Protein AF-0000000075939571 (afdb_homodimer)

Structure (mmCIF, N/CA/C/O backbone):
data_AF-0000000075939571-model_v1
#
loo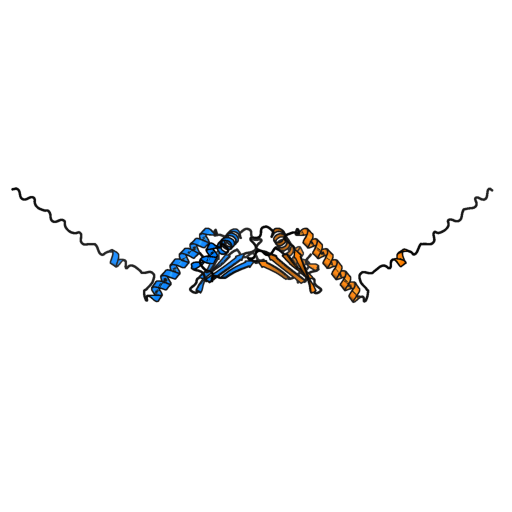p_
_entity.id
_entity.type
_entity.pdbx_description
1 polymer 'Large ribosomal subunit protein mL53'
#
loop_
_atom_site.group_PDB
_atom_site.id
_atom_site.type_symbol
_atom_site.label_atom_id
_atom_site.label_alt_id
_atom_site.label_comp_id
_atom_site.label_asym_id
_atom_site.label_entity_id
_atom_site.label_seq_id
_atom_site.pdbx_PDB_ins_code
_atom_site.Cartn_x
_atom_site.Cartn_y
_atom_site.Cartn_z
_atom_site.occupancy
_atom_site.B_iso_or_equiv
_atom_site.auth_seq_id
_atom_site.auth_comp_id
_atom_site.auth_asym_id
_atom_site.auth_atom_id
_atom_site.pdbx_PDB_model_num
ATOM 1 N N . MET A 1 1 ? -2.648 21.781 4.969 1 88.38 1 MET A N 1
ATOM 2 C CA . MET A 1 1 ? -1.911 20.875 5.832 1 88.38 1 MET A CA 1
ATOM 3 C C . MET A 1 1 ? -0.484 20.672 5.332 1 88.38 1 MET A C 1
ATOM 5 O O . MET A 1 1 ? 0.473 20.859 6.086 1 88.38 1 MET A O 1
ATOM 9 N N . LEU A 1 2 ? -0.166 20.703 3.975 1 97.06 2 LEU A N 1
ATOM 10 C CA . LEU A 1 2 ? 1.135 20.312 3.441 1 97.06 2 LEU A CA 1
ATOM 11 C C . LEU A 1 2 ? 2.145 21.438 3.584 1 97.06 2 LEU A C 1
ATOM 13 O O . LEU A 1 2 ? 3.354 21.203 3.635 1 97.06 2 LEU A O 1
ATOM 17 N N . ARG A 1 3 ? 1.664 22.703 3.754 1 96.5 3 ARG A N 1
ATOM 18 C CA . ARG A 1 3 ? 2.549 23.859 3.758 1 96.5 3 ARG A CA 1
ATOM 19 C C . ARG A 1 3 ? 3.543 23.781 4.914 1 96.5 3 ARG A C 1
ATOM 21 O O . ARG A 1 3 ? 4.633 24.344 4.836 1 96.5 3 ARG A O 1
ATOM 28 N N . PHE A 1 4 ? 3.199 23.047 5.961 1 97.31 4 PHE A N 1
ATOM 29 C CA . PHE A 1 4 ? 4.047 22.984 7.145 1 97.31 4 PHE A CA 1
ATOM 30 C C . PHE A 1 4 ? 4.988 21.781 7.074 1 97.31 4 PHE A C 1
ATOM 32 O O . PHE A 1 4 ? 5.836 21.609 7.949 1 97.31 4 PHE A O 1
ATOM 39 N N . LEU A 1 5 ? 4.82 20.969 6.047 1 98.62 5 LEU A N 1
ATOM 40 C CA . LEU A 1 5 ? 5.438 19.641 6.094 1 98.62 5 LEU A CA 1
ATOM 41 C C . LEU A 1 5 ? 6.488 19.5 5 1 98.62 5 LEU A C 1
ATOM 43 O O . LEU A 1 5 ? 6.324 20.016 3.898 1 98.62 5 LEU A O 1
ATOM 47 N N . SER A 1 6 ? 7.543 18.734 5.344 1 98.75 6 SER A N 1
ATOM 48 C CA . SER A 1 6 ? 8.492 18.328 4.312 1 98.75 6 SER A CA 1
ATOM 49 C C . SER A 1 6 ? 8.195 16.922 3.816 1 98.75 6 SER A C 1
ATOM 51 O O . SER A 1 6 ? 8.594 16.547 2.711 1 98.75 6 SER A O 1
ATOM 53 N N . LYS A 1 7 ? 7.457 16.156 4.672 1 98.75 7 LYS A N 1
ATOM 54 C CA . LYS A 1 7 ? 7.195 14.773 4.293 1 98.75 7 LYS A CA 1
ATOM 55 C C . LYS A 1 7 ? 5.938 14.25 4.98 1 98.75 7 LYS A C 1
ATOM 57 O O . LYS A 1 7 ? 5.707 14.531 6.16 1 98.75 7 LYS A O 1
ATOM 62 N N . VAL A 1 8 ? 5.18 13.523 4.285 1 98.81 8 VAL A N 1
ATOM 63 C CA . VAL A 1 8 ? 4.059 12.75 4.805 1 98.81 8 VAL A CA 1
ATOM 64 C C . VAL A 1 8 ? 4.227 11.281 4.43 1 98.81 8 VAL A C 1
ATOM 66 O O . VAL A 1 8 ? 4.375 10.945 3.254 1 98.81 8 VAL A O 1
ATOM 69 N N . ARG A 1 9 ? 4.23 10.398 5.398 1 98.75 9 ARG A N 1
ATOM 70 C CA . ARG A 1 9 ? 4.293 8.953 5.184 1 98.75 9 ARG A CA 1
ATOM 71 C C . ARG A 1 9 ? 3.07 8.258 5.777 1 98.75 9 ARG A C 1
ATOM 73 O O . ARG A 1 9 ? 2.9 8.227 6.996 1 98.75 9 ARG A O 1
ATOM 80 N N . ILE A 1 10 ? 2.312 7.762 4.953 1 98.81 10 ILE A N 1
ATOM 81 C CA . ILE A 1 10 ? 1.107 7.055 5.371 1 98.81 10 ILE A CA 1
ATOM 82 C C . ILE A 1 10 ? 1.381 5.555 5.43 1 98.81 10 ILE A C 1
ATOM 84 O O . ILE A 1 10 ? 1.858 4.965 4.457 1 98.81 10 ILE A O 1
ATOM 88 N N . GLU A 1 11 ? 1.115 4.93 6.598 1 98.5 11 GLU A N 1
ATOM 89 C CA . GLU A 1 11 ? 1.392 3.516 6.828 1 98.5 11 GLU A CA 1
ATOM 90 C C . GLU A 1 11 ? 0.131 2.768 7.25 1 98.5 11 GLU A C 1
ATOM 92 O O . GLU A 1 11 ? -0.46 3.074 8.289 1 98.5 11 GLU A O 1
ATOM 97 N N . CYS A 1 12 ? -0.217 1.786 6.48 1 98.19 12 CYS A N 1
ATOM 98 C CA . CYS A 1 12 ? -1.382 0.994 6.859 1 98.19 12 CYS A CA 1
ATOM 99 C C . CYS A 1 12 ? -1.414 -0.326 6.098 1 98.19 12 CYS A C 1
ATOM 101 O O . CYS A 1 12 ? -0.725 -0.483 5.09 1 98.19 12 CYS A O 1
ATOM 103 N N . ASN A 1 13 ? -2.086 -1.312 6.641 1 97.44 13 ASN A N 1
ATOM 104 C CA . ASN A 1 13 ? -2.463 -2.545 5.957 1 97.44 13 ASN A CA 1
ATOM 105 C C . ASN A 1 13 ? -3.717 -2.355 5.109 1 97.44 13 ASN A C 1
ATOM 107 O O . ASN A 1 13 ? -4.758 -1.939 5.617 1 97.44 13 ASN A O 1
ATOM 111 N N . PRO A 1 14 ? -3.596 -2.633 3.805 1 97.19 14 PRO A N 1
ATOM 112 C CA . PRO A 1 14 ? -4.754 -2.41 2.934 1 97.19 14 PRO A CA 1
ATOM 113 C C . PRO A 1 14 ? -5.957 -3.262 3.324 1 97.19 14 PRO A C 1
ATOM 115 O O . PRO A 1 14 ? -7.086 -2.957 2.934 1 97.19 14 PRO A O 1
ATOM 118 N N . LEU A 1 15 ? -5.73 -4.223 4.117 1 96.19 15 LEU A N 1
ATOM 119 C CA . LEU A 1 15 ? -6.824 -5.094 4.543 1 96.19 15 LEU A CA 1
ATOM 120 C C . LEU A 1 15 ? -7.352 -4.672 5.91 1 96.19 15 LEU A C 1
ATOM 122 O O . LEU A 1 15 ? -8.328 -5.238 6.402 1 96.19 15 LEU A O 1
ATOM 126 N N . ASP A 1 16 ? -6.719 -3.762 6.547 1 97.12 16 ASP A N 1
ATOM 127 C CA . ASP A 1 16 ? -7.141 -3.266 7.855 1 97.12 16 ASP A CA 1
ATOM 128 C C . ASP A 1 16 ? -8.414 -2.428 7.742 1 97.12 16 ASP A C 1
ATOM 130 O O . ASP A 1 16 ? -8.438 -1.427 7.023 1 97.12 16 ASP A O 1
ATOM 134 N N . PRO A 1 17 ? -9.453 -2.811 8.43 1 96.88 17 PRO A N 1
ATOM 135 C CA . PRO A 1 17 ? -10.695 -2.043 8.344 1 96.88 17 PRO A CA 1
ATOM 136 C C . PRO A 1 17 ? -10.57 -0.647 8.953 1 96.88 17 PRO A C 1
ATOM 138 O O . PRO A 1 17 ? -11.406 0.221 8.695 1 96.88 17 PRO A O 1
ATOM 141 N N . ARG A 1 18 ? -9.578 -0.396 9.68 1 98 18 ARG A N 1
ATOM 142 C CA . ARG A 1 18 ? -9.406 0.887 10.352 1 98 18 ARG A CA 1
ATOM 143 C C . ARG A 1 18 ? -8.633 1.867 9.484 1 98 18 ARG A C 1
ATOM 145 O O . ARG A 1 18 ? -8.273 2.957 9.93 1 98 18 ARG A O 1
ATOM 152 N N . LYS A 1 19 ? -8.43 1.628 8.25 1 98.12 19 LYS A N 1
ATOM 153 C CA . LYS A 1 19 ? -7.504 2.387 7.406 1 98.12 19 LYS A CA 1
ATOM 154 C C . LYS A 1 19 ? -8.188 3.619 6.82 1 98.12 19 LYS A C 1
ATOM 156 O O . LYS A 1 19 ? -7.59 4.344 6.023 1 98.12 19 LYS A O 1
ATOM 161 N N . THR A 1 20 ? -9.398 3.887 7.148 1 98.12 20 THR A N 1
ATOM 162 C CA . THR A 1 20 ? -10.211 4.891 6.473 1 98.12 20 THR A CA 1
ATOM 163 C C . THR A 1 20 ? -9.555 6.262 6.547 1 98.12 20 THR A C 1
ATOM 165 O O . THR A 1 20 ? -9.477 6.977 5.543 1 98.12 20 THR A O 1
ATOM 168 N N . ALA A 1 21 ? -9.055 6.68 7.664 1 98.75 21 ALA A N 1
ATOM 169 C CA . ALA A 1 21 ? -8.422 7.988 7.809 1 98.75 21 ALA A CA 1
ATOM 170 C C . ALA A 1 21 ? -7.18 8.094 6.934 1 98.75 21 ALA A C 1
ATOM 172 O O . ALA A 1 21 ? -6.926 9.141 6.332 1 98.75 21 ALA A O 1
ATOM 173 N N . CYS A 1 22 ? -6.426 7.031 6.84 1 98.75 22 CYS A N 1
ATOM 174 C CA . CYS A 1 22 ? -5.234 7 6 1 98.75 22 CYS A CA 1
ATOM 175 C C . CYS A 1 22 ? -5.586 7.262 4.543 1 98.75 22 CYS A C 1
ATOM 177 O O . CYS A 1 22 ? -4.934 8.07 3.875 1 98.75 22 CYS A O 1
ATOM 179 N N . MET A 1 23 ? -6.652 6.625 4.105 1 98 23 MET A N 1
ATOM 180 C CA . MET A 1 23 ? -7.035 6.762 2.703 1 98 23 MET A CA 1
ATOM 181 C C . MET A 1 23 ? -7.547 8.172 2.416 1 98 23 MET A C 1
ATOM 183 O O . MET A 1 23 ? -7.258 8.734 1.358 1 98 23 MET A O 1
ATOM 187 N N . GLU A 1 24 ? -8.234 8.648 3.344 1 98.56 24 GLU A N 1
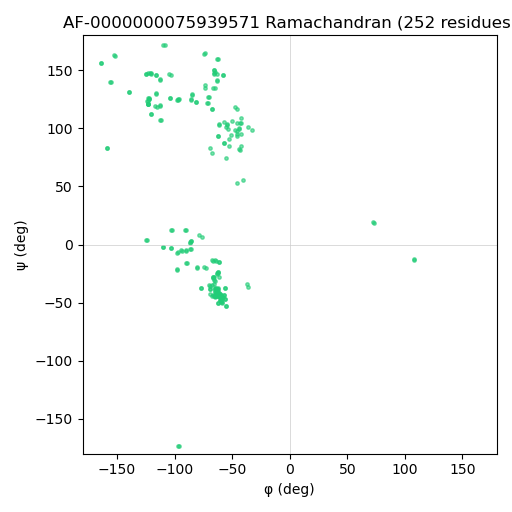ATOM 188 C CA . GLU A 1 24 ? -8.719 10.016 3.186 1 98.56 24 GLU A CA 1
ATOM 189 C C . GLU A 1 24 ? -7.562 11.008 3.152 1 98.56 24 GLU A C 1
ATOM 191 O O . GLU A 1 24 ? -7.551 11.93 2.334 1 98.56 24 GLU A O 1
ATOM 196 N N . LEU A 1 25 ? -6.633 10.828 4.035 1 98.69 25 LEU A N 1
ATOM 197 C CA . LEU A 1 25 ? -5.484 11.727 4.074 1 98.69 25 LEU A CA 1
ATOM 198 C C . LEU A 1 25 ? -4.652 11.609 2.805 1 98.69 25 LEU A C 1
ATOM 200 O O . LEU A 1 25 ? -4.137 12.602 2.297 1 98.69 25 LEU A O 1
ATOM 204 N N . LEU A 1 26 ? -4.578 10.391 2.344 1 98.12 26 LEU A N 1
ATOM 205 C CA . LEU A 1 26 ? -3.879 10.18 1.08 1 98.12 26 LEU A CA 1
ATOM 206 C C . LEU A 1 26 ? -4.547 10.969 -0.045 1 98.12 26 LEU A C 1
ATOM 208 O O . LEU A 1 26 ? -3.871 11.648 -0.818 1 98.12 26 LEU A O 1
ATOM 212 N N . ALA A 1 27 ? -5.797 10.852 -0.087 1 97.62 27 ALA A N 1
ATOM 213 C CA . ALA A 1 27 ? -6.551 11.586 -1.101 1 97.62 27 ALA A CA 1
ATOM 214 C C . ALA A 1 27 ? -6.355 13.094 -0.951 1 97.62 27 ALA A C 1
ATOM 216 O O . ALA A 1 27 ? -6.145 13.797 -1.94 1 97.62 27 ALA A O 1
ATOM 217 N N . GLN A 1 28 ? -6.414 13.555 0.201 1 97.75 28 GLN A N 1
ATOM 218 C CA . GLN A 1 28 ? -6.246 14.984 0.479 1 97.75 28 GLN A CA 1
ATOM 219 C C . GLN A 1 28 ? -4.867 15.469 0.051 1 97.75 28 GLN A C 1
ATOM 221 O O . GLN A 1 28 ? -4.742 16.531 -0.572 1 97.75 28 GLN A O 1
ATOM 226 N N . CYS A 1 29 ? -3.889 14.664 0.391 1 97.5 29 CYS A N 1
ATOM 227 C CA . CYS A 1 29 ? -2.52 15.039 0.06 1 97.5 29 CYS A CA 1
ATOM 228 C C . CYS A 1 29 ? -2.307 15.047 -1.449 1 97.5 29 CYS A C 1
ATOM 230 O O . CYS A 1 29 ? -1.452 15.781 -1.954 1 97.5 29 CYS A O 1
ATOM 232 N N . ASN A 1 30 ? -3.053 14.25 -2.141 1 94.94 30 ASN A N 1
ATOM 233 C CA . ASN A 1 30 ? -2.867 14.102 -3.58 1 94.94 30 ASN A CA 1
ATOM 234 C C . ASN A 1 30 ? -3.725 15.094 -4.359 1 94.94 30 ASN A C 1
ATOM 236 O O . ASN A 1 30 ? -3.617 15.188 -5.586 1 94.94 30 ASN A O 1
ATOM 240 N N . ALA A 1 31 ? -4.547 15.828 -3.705 1 96.06 31 ALA A N 1
ATOM 241 C CA . ALA A 1 31 ? -5.363 16.844 -4.355 1 96.06 31 ALA A CA 1
ATOM 242 C C . ALA A 1 31 ? -4.492 17.953 -4.934 1 96.06 31 ALA A C 1
ATOM 244 O O . ALA A 1 31 ? -3.451 18.297 -4.367 1 96.06 31 ALA A O 1
ATOM 245 N N . ARG A 1 32 ? -4.941 18.531 -6.027 1 95.69 32 ARG A N 1
ATOM 246 C CA . ARG A 1 32 ? -4.188 19.562 -6.746 1 95.69 32 ARG A CA 1
ATOM 247 C C . ARG A 1 32 ? -3.82 20.719 -5.824 1 95.69 32 ARG A C 1
ATOM 249 O O . ARG A 1 32 ? -2.656 21.109 -5.758 1 95.69 32 ARG A O 1
ATOM 256 N N . LYS A 1 33 ? -4.82 21.266 -5.141 1 95.94 33 LYS A N 1
ATOM 257 C CA . LYS A 1 33 ? -4.59 22.406 -4.258 1 95.94 33 LYS A CA 1
ATOM 258 C C . LYS A 1 33 ? -3.545 22.078 -3.195 1 95.94 33 LYS A C 1
ATOM 260 O O . LYS A 1 33 ? -2.695 22.906 -2.873 1 95.94 33 LYS A O 1
ATOM 265 N N . ALA A 1 34 ? -3.645 20.906 -2.627 1 96.25 34 ALA A N 1
ATOM 266 C CA . ALA A 1 34 ? -2.691 20.469 -1.607 1 96.25 34 ALA A CA 1
ATOM 267 C C . ALA A 1 34 ? -1.272 20.422 -2.17 1 96.25 34 ALA A C 1
ATOM 269 O O . ALA A 1 34 ? -0.34 20.953 -1.566 1 96.25 34 ALA A O 1
ATOM 270 N N . LYS A 1 35 ? -1.086 19.828 -3.314 1 95.56 35 LYS A N 1
ATOM 271 C CA . LYS A 1 35 ? 0.219 19.719 -3.961 1 95.56 35 LYS A CA 1
ATOM 272 C C . LYS A 1 35 ? 0.777 21.094 -4.305 1 95.56 35 LYS A C 1
ATOM 274 O O . LYS A 1 35 ? 1.98 21.328 -4.18 1 95.56 35 LYS A O 1
ATOM 279 N N . GLU A 1 36 ? -0.078 21.953 -4.691 1 96.88 36 GLU A N 1
ATOM 280 C CA . GLU A 1 36 ? 0.329 23.312 -5.059 1 96.88 36 GLU A CA 1
ATOM 281 C C . GLU A 1 36 ? 0.769 24.109 -3.834 1 96.88 36 GLU A C 1
ATOM 283 O O . GLU A 1 36 ? 1.627 24.984 -3.934 1 96.88 36 GLU A O 1
ATOM 288 N N . SER A 1 37 ? 0.115 23.859 -2.715 1 96.06 37 SER A N 1
ATOM 289 C CA . SER A 1 37 ? 0.448 24.578 -1.491 1 96.06 37 SER A CA 1
ATOM 290 C C . SER A 1 37 ? 1.873 24.281 -1.042 1 96.06 37 SER A C 1
ATOM 292 O O . SER A 1 37 ? 2.475 25.062 -0.301 1 96.06 37 SER A O 1
ATOM 294 N N . ASN A 1 38 ? 2.48 23.156 -1.393 1 97.56 38 ASN A N 1
ATOM 295 C CA . ASN A 1 38 ? 3.852 22.766 -1.087 1 97.56 38 ASN A CA 1
ATOM 296 C C . ASN A 1 38 ? 4.355 21.703 -2.057 1 97.56 38 ASN A C 1
ATOM 298 O O . ASN A 1 38 ? 4.336 20.516 -1.74 1 97.56 38 ASN A O 1
ATOM 302 N N . PRO A 1 39 ? 4.809 22.125 -3.184 1 97 39 PRO A N 1
ATOM 303 C CA . PRO A 1 39 ? 5.277 21.172 -4.203 1 97 39 PRO A CA 1
ATOM 304 C C . PRO A 1 39 ? 6.508 20.391 -3.758 1 97 39 PRO A C 1
ATOM 306 O O . PRO A 1 39 ? 6.828 19.359 -4.348 1 97 39 PRO A O 1
ATOM 309 N N . ALA A 1 40 ? 7.133 20.812 -2.729 1 97.5 40 ALA A N 1
ATOM 310 C CA . ALA A 1 40 ? 8.367 20.188 -2.273 1 97.5 40 ALA A CA 1
ATOM 311 C C . ALA A 1 40 ? 8.078 19.062 -1.28 1 97.5 40 ALA A C 1
ATOM 313 O O . ALA A 1 40 ? 8.953 18.25 -0.973 1 97.5 40 ALA A O 1
ATOM 314 N N . CYS A 1 41 ? 6.906 19.031 -0.764 1 98.25 41 CYS A N 1
ATOM 315 C CA . CYS A 1 41 ? 6.57 18.047 0.25 1 98.25 41 CYS A CA 1
ATOM 316 C C . CYS A 1 41 ? 6.48 16.641 -0.359 1 98.25 41 CYS A C 1
ATOM 318 O O . CYS A 1 41 ? 5.754 16.438 -1.33 1 98.25 41 CYS A O 1
ATOM 320 N N . ARG A 1 42 ? 7.191 15.695 0.21 1 97.94 42 ARG A N 1
ATOM 321 C CA . ARG A 1 42 ? 7.156 14.312 -0.247 1 97.94 42 ARG A CA 1
ATOM 322 C C . ARG A 1 42 ? 6.004 13.555 0.399 1 97.94 42 ARG A C 1
ATOM 324 O O . ARG A 1 42 ? 5.883 13.523 1.626 1 97.94 42 ARG A O 1
ATOM 331 N N . VAL A 1 43 ? 5.16 12.961 -0.417 1 97.38 43 VAL A N 1
ATOM 332 C CA . VAL A 1 43 ? 4.043 12.164 0.071 1 97.38 43 VAL A CA 1
ATOM 333 C C . VAL A 1 43 ? 4.258 10.695 -0.291 1 97.38 43 VAL A C 1
ATOM 335 O O . VAL A 1 43 ? 4.355 10.344 -1.47 1 97.38 43 VAL A O 1
ATOM 338 N N . GLU A 1 44 ? 4.328 9.852 0.754 1 97.38 44 GLU A N 1
ATOM 339 C CA . GLU A 1 44 ? 4.59 8.43 0.568 1 97.38 44 GLU A CA 1
ATOM 340 C C . GLU A 1 44 ? 3.5 7.578 1.218 1 97.38 44 GLU A C 1
ATOM 342 O O . GLU A 1 44 ? 2.963 7.941 2.266 1 97.38 44 GLU A O 1
ATOM 347 N N . ILE A 1 45 ? 3.268 6.48 0.58 1 97.62 45 ILE A N 1
ATOM 348 C CA . ILE A 1 45 ? 2.385 5.484 1.184 1 97.62 45 ILE A CA 1
ATOM 349 C C . ILE A 1 45 ? 3.125 4.156 1.328 1 97.62 45 ILE A C 1
ATOM 351 O O . ILE A 1 45 ? 3.758 3.686 0.381 1 97.62 45 ILE A O 1
ATOM 355 N N . HIS A 1 46 ? 3.135 3.635 2.551 1 97.12 46 HIS A N 1
ATOM 356 C CA . HIS A 1 46 ? 3.727 2.34 2.869 1 97.12 46 HIS A CA 1
ATOM 357 C C . HIS A 1 46 ? 2.656 1.326 3.262 1 97.12 46 HIS A C 1
ATOM 359 O O . HIS A 1 46 ? 2.152 1.354 4.387 1 97.12 46 HIS A O 1
ATOM 365 N N . CYS A 1 47 ? 2.406 0.371 2.332 1 97.19 47 CYS A N 1
ATOM 366 C CA . CYS A 1 47 ? 1.441 -0.689 2.604 1 97.19 47 CYS A CA 1
ATOM 367 C C . CYS A 1 47 ? 2.092 -1.839 3.363 1 97.19 47 CYS A C 1
ATOM 369 O O . CYS A 1 47 ? 3.115 -2.373 2.932 1 97.19 47 CYS A O 1
ATOM 371 N N . ARG A 1 48 ? 1.479 -2.166 4.387 1 94.81 48 ARG A N 1
ATOM 372 C CA . ARG A 1 48 ? 2 -3.229 5.242 1 94.81 48 ARG A CA 1
ATOM 373 C C . ARG A 1 48 ? 1.152 -4.492 5.129 1 94.81 48 ARG A C 1
ATOM 375 O O . ARG A 1 48 ? 0.06 -4.461 4.559 1 94.81 48 ARG A O 1
ATOM 382 N N . THR A 1 49 ? 1.682 -5.617 5.766 1 92.75 49 THR A N 1
ATOM 383 C CA . THR A 1 49 ? 0.949 -6.879 5.797 1 92.75 49 THR A CA 1
ATOM 384 C C . THR A 1 49 ? 0.769 -7.363 7.23 1 92.75 49 THR A C 1
ATOM 386 O O . THR A 1 49 ? 0.219 -8.438 7.465 1 92.75 49 THR A O 1
ATOM 389 N N . ASP A 1 50 ? 1.217 -6.543 8.133 1 91.94 50 ASP A N 1
ATOM 390 C CA . ASP A 1 50 ? 1.083 -6.922 9.531 1 91.94 50 ASP A CA 1
ATOM 391 C C . ASP A 1 50 ? -0.154 -6.285 10.156 1 91.94 50 ASP A C 1
ATOM 393 O O . ASP A 1 50 ? -0.981 -5.699 9.461 1 91.94 50 ASP A O 1
ATOM 397 N N . ASP A 1 51 ? -0.249 -6.496 11.586 1 93.25 51 ASP A N 1
ATOM 398 C CA . ASP A 1 51 ? -1.463 -6.074 12.273 1 93.25 51 ASP A CA 1
ATOM 399 C C . ASP A 1 51 ? -1.243 -4.758 13.016 1 93.25 51 ASP A C 1
ATOM 401 O O . ASP A 1 51 ? -2.068 -4.359 13.844 1 93.25 51 ASP A O 1
ATOM 405 N N . ARG A 1 52 ? -0.143 -4.098 12.727 1 96.44 52 ARG A N 1
ATOM 406 C CA . ARG A 1 52 ? 0.067 -2.801 13.359 1 96.44 52 ARG A CA 1
ATOM 407 C C . ARG A 1 52 ? -1.003 -1.804 12.93 1 96.44 52 ARG A C 1
ATOM 409 O O . ARG A 1 52 ? -1.381 -1.755 11.758 1 96.44 52 ARG A O 1
ATOM 416 N N . PRO A 1 53 ? -1.449 -0.99 13.859 1 97.94 53 PRO A N 1
ATOM 417 C CA . PRO A 1 53 ? -2.502 -0.035 13.5 1 97.94 53 PRO A CA 1
ATOM 418 C C . PRO A 1 53 ? -2.037 1.002 12.484 1 97.94 53 PRO A C 1
ATOM 420 O O . PRO A 1 53 ? -0.851 1.338 12.43 1 97.94 53 PRO A O 1
ATOM 423 N N . PRO A 1 54 ? -3.004 1.467 11.68 1 98.69 54 PRO A N 1
ATOM 424 C CA . PRO A 1 54 ? -2.678 2.537 10.734 1 98.69 54 PRO A CA 1
ATOM 425 C C . PRO A 1 54 ? -2.125 3.783 11.422 1 98.69 54 PRO A C 1
ATOM 427 O O . PRO A 1 54 ? -2.553 4.125 12.531 1 98.69 54 PRO A O 1
ATOM 430 N N . GLN A 1 55 ? -1.224 4.441 10.75 1 98.88 55 GLN A N 1
ATOM 431 C CA . GLN A 1 55 ? -0.665 5.68 11.273 1 98.88 55 GLN A CA 1
ATOM 432 C C . GLN A 1 55 ? -0.196 6.598 10.141 1 98.88 55 GLN A C 1
ATOM 434 O O . GLN A 1 55 ? 0.004 6.145 9.016 1 98.88 55 GLN A O 1
ATOM 439 N N . VAL A 1 56 ? -0.012 7.824 10.461 1 98.88 56 VAL A N 1
ATOM 440 C CA . VAL A 1 56 ? 0.574 8.844 9.594 1 98.88 56 VAL A CA 1
ATOM 441 C C . VAL A 1 56 ? 1.791 9.461 10.273 1 98.88 56 VAL A C 1
ATOM 443 O O . VAL A 1 56 ? 1.688 9.984 11.391 1 98.88 56 VAL A O 1
ATOM 446 N N . VAL A 1 57 ? 2.857 9.344 9.625 1 98.88 57 VAL A N 1
ATOM 447 C CA . VAL A 1 57 ? 4.078 9.969 10.125 1 98.88 57 VAL A CA 1
ATOM 448 C C . VAL A 1 57 ? 4.383 11.227 9.312 1 98.88 57 VAL A C 1
ATOM 450 O O . VAL A 1 57 ? 4.5 11.164 8.086 1 98.88 57 VAL A O 1
ATOM 453 N N . VAL A 1 58 ? 4.547 12.336 10.008 1 98.88 58 VAL A N 1
ATOM 454 C CA . VAL A 1 58 ? 4.812 13.578 9.289 1 98.88 58 VAL A CA 1
ATOM 455 C C . VAL A 1 58 ? 6.145 14.164 9.75 1 98.88 58 VAL A C 1
ATOM 457 O O . VAL A 1 58 ? 6.578 13.93 10.875 1 98.88 58 VAL A O 1
ATOM 460 N N . THR A 1 59 ? 6.77 14.789 8.859 1 98.88 59 THR A N 1
ATOM 461 C CA . THR A 1 59 ? 7.941 15.609 9.141 1 98.88 59 THR A CA 1
ATOM 462 C C . THR A 1 59 ? 7.672 17.078 8.797 1 98.88 59 THR A C 1
ATOM 464 O O . THR A 1 59 ? 7.305 17.391 7.668 1 98.88 59 THR A O 1
ATOM 467 N N . TYR A 1 60 ? 7.77 17.891 9.82 1 98.38 60 TYR A N 1
ATOM 468 C CA . TYR A 1 60 ? 7.602 19.328 9.594 1 98.38 60 TYR A CA 1
ATOM 469 C C . TYR A 1 60 ? 8.828 19.922 8.906 1 98.38 60 TYR A C 1
ATOM 471 O O . TYR A 1 60 ? 9.898 19.297 8.891 1 98.38 60 TYR A O 1
ATOM 479 N N . VAL A 1 61 ? 8.672 21.156 8.344 1 96.38 61 VAL A N 1
ATOM 480 C CA . VAL A 1 61 ? 9.719 21.797 7.559 1 96.38 61 VAL A CA 1
ATOM 481 C C . VAL A 1 61 ? 10.953 22.016 8.43 1 96.38 61 VAL A C 1
ATOM 483 O O . VAL A 1 61 ? 12.086 22 7.941 1 96.38 61 VAL A O 1
ATOM 486 N N . ASN A 1 62 ? 10.781 22.156 9.703 1 94.38 62 ASN A N 1
ATOM 487 C CA . ASN A 1 62 ? 11.914 22.406 10.602 1 94.38 62 ASN A CA 1
ATOM 488 C C . ASN A 1 62 ? 12.57 21.109 11.039 1 94.38 62 ASN A C 1
ATOM 490 O O . ASN A 1 62 ? 13.461 21.109 11.891 1 94.38 62 ASN A O 1
ATOM 494 N N . GLY A 1 63 ? 12.008 19.938 10.633 1 96.81 63 GLY A N 1
ATOM 495 C CA . GLY A 1 63 ? 12.664 18.672 10.883 1 96.81 63 GLY A CA 1
ATOM 496 C C . GLY A 1 63 ? 11.984 17.844 11.961 1 96.81 63 GLY A C 1
ATOM 497 O O . GLY A 1 63 ? 12.312 16.672 12.156 1 96.81 63 GLY A O 1
ATOM 498 N N . VAL A 1 64 ? 11.102 18.469 12.68 1 97.06 64 VAL A N 1
ATOM 499 C CA . VAL A 1 64 ? 10.391 17.734 13.727 1 97.06 64 VAL A CA 1
ATOM 500 C C . VAL A 1 64 ? 9.516 16.656 13.109 1 97.06 64 VAL A C 1
ATOM 502 O O . VAL A 1 64 ? 8.797 16.922 12.141 1 97.06 64 VAL A O 1
ATOM 505 N N . GLU A 1 65 ? 9.547 15.422 13.68 1 98.56 65 GLU A N 1
ATOM 506 C CA . GLU A 1 65 ? 8.742 14.297 13.195 1 98.56 65 GLU A CA 1
ATOM 507 C C . GLU A 1 65 ? 7.676 13.906 14.211 1 98.56 65 GLU A C 1
ATOM 509 O O . GLU A 1 65 ? 7.914 13.953 15.414 1 98.56 65 GLU A O 1
ATOM 514 N N . GLU A 1 66 ? 6.59 13.578 13.703 1 98.25 66 GLU A N 1
ATOM 515 C CA . GLU A 1 66 ? 5.488 13.133 14.547 1 98.25 66 GLU A CA 1
ATOM 516 C C . GLU A 1 66 ? 4.75 11.953 13.922 1 98.25 66 GLU A C 1
ATOM 518 O O . GLU A 1 66 ? 4.422 11.977 12.734 1 98.25 66 GLU A O 1
ATOM 523 N N . ALA A 1 67 ? 4.535 10.914 14.727 1 98.81 67 ALA A N 1
ATOM 524 C CA . ALA A 1 67 ? 3.674 9.805 14.336 1 98.81 67 ALA A CA 1
ATOM 525 C C . ALA A 1 67 ? 2.271 9.969 14.914 1 98.81 67 ALA A C 1
ATOM 527 O O . ALA A 1 67 ? 2.102 10.078 16.125 1 98.81 67 ALA A O 1
ATOM 528 N N . ILE A 1 68 ? 1.323 9.945 14.07 1 98.81 68 ILE A N 1
ATOM 529 C CA . ILE A 1 68 ? -0.05 10.211 14.484 1 98.81 68 ILE A CA 1
ATOM 530 C C . ILE A 1 68 ? -0.905 8.969 14.266 1 98.81 68 ILE A C 1
ATOM 532 O O . ILE A 1 68 ? -0.866 8.367 13.188 1 98.81 68 ILE A O 1
ATOM 536 N N . ASP A 1 69 ? -1.648 8.586 15.328 1 98.81 69 ASP A N 1
ATOM 537 C CA . ASP A 1 69 ? -2.566 7.453 15.281 1 98.81 69 ASP A CA 1
ATOM 538 C C . ASP A 1 69 ? -3.742 7.734 14.352 1 98.81 69 ASP A C 1
ATOM 540 O O . ASP A 1 69 ? -4.551 8.625 14.609 1 98.81 69 ASP A O 1
ATOM 544 N N . ALA A 1 70 ? -3.842 6.973 13.32 1 98.81 70 ALA A N 1
ATOM 545 C CA . ALA A 1 70 ? -4.91 7.176 12.344 1 98.81 70 ALA A CA 1
ATOM 546 C C . ALA A 1 70 ? -6.012 6.133 12.516 1 98.81 70 ALA A C 1
ATOM 548 O O . ALA A 1 70 ? -6.996 6.137 11.773 1 98.81 70 ALA A O 1
ATOM 549 N N . ALA A 1 71 ? -5.836 5.203 13.422 1 98.62 71 ALA A N 1
ATOM 550 C CA . ALA A 1 71 ? -6.875 4.215 13.695 1 98.62 71 ALA A CA 1
ATOM 551 C C . ALA A 1 71 ? -7.996 4.82 14.539 1 98.62 71 ALA A C 1
ATOM 553 O O . ALA A 1 71 ? -9.172 4.539 14.305 1 98.62 71 ALA A O 1
ATOM 554 N N . SER A 1 72 ? -7.598 5.664 15.438 1 98.44 72 SER A N 1
ATOM 555 C CA . SER A 1 72 ? -8.57 6.16 16.406 1 98.44 72 SER A CA 1
ATOM 556 C C . SER A 1 72 ? -8.891 7.633 16.156 1 98.44 72 SER A C 1
ATOM 558 O O . SER A 1 72 ? -9.688 8.227 16.891 1 98.44 72 SER A O 1
ATOM 560 N N . ASN A 1 73 ? -8.289 8.312 15.195 1 98.56 73 ASN A N 1
ATOM 561 C CA . ASN A 1 73 ? -8.523 9.711 14.867 1 98.56 73 ASN A CA 1
ATOM 562 C C . ASN A 1 73 ? -8.969 9.883 13.414 1 98.56 73 ASN A C 1
ATOM 564 O O . ASN A 1 73 ? -8.352 9.336 12.5 1 98.56 73 ASN A O 1
ATOM 568 N N . PRO A 1 74 ? -10.094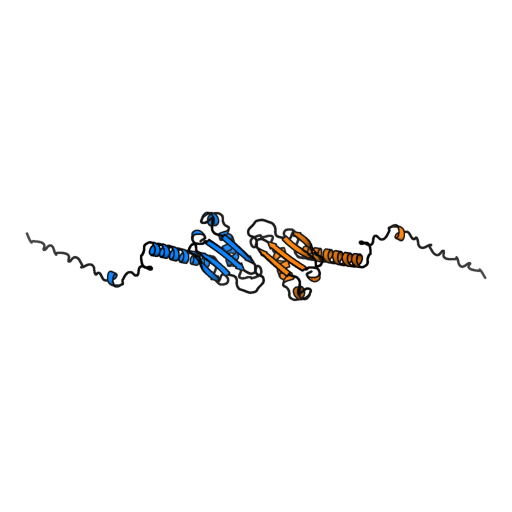 10.523 13.281 1 98.62 74 PRO A N 1
ATOM 569 C CA . PRO A 1 74 ? -10.508 10.789 11.906 1 98.62 74 PRO A CA 1
ATOM 570 C C . PRO A 1 74 ? -9.523 11.688 11.156 1 98.62 74 PRO A C 1
ATOM 572 O O . PRO A 1 74 ? -8.773 12.445 11.773 1 98.62 74 PRO A O 1
ATOM 575 N N . ALA A 1 75 ? -9.57 11.656 9.93 1 98.75 75 ALA A N 1
ATOM 576 C CA . ALA A 1 75 ? -8.664 12.406 9.062 1 98.75 75 ALA A CA 1
ATOM 577 C C . ALA A 1 75 ? -8.703 13.898 9.383 1 98.75 75 ALA A C 1
ATOM 579 O O . ALA A 1 75 ? -7.66 14.562 9.398 1 98.75 75 ALA A O 1
ATOM 580 N N . GLN A 1 76 ? -9.828 14.328 9.672 1 98.38 76 GLN A N 1
ATOM 581 C CA . GLN A 1 76 ? -9.992 15.75 9.953 1 98.38 76 GLN A CA 1
ATOM 582 C C . GLN A 1 76 ? -9.258 16.156 11.227 1 98.38 76 GLN A C 1
ATOM 584 O O . GLN A 1 76 ? -8.625 17.219 11.281 1 98.38 76 GLN A O 1
ATOM 589 N N . ALA A 1 77 ? -9.383 15.375 12.203 1 98.69 77 ALA A N 1
ATOM 590 C CA . ALA A 1 77 ? -8.68 15.641 13.453 1 98.69 77 ALA A CA 1
ATOM 591 C C . ALA A 1 77 ? -7.164 15.625 13.25 1 98.69 77 ALA A C 1
ATOM 593 O O . ALA A 1 77 ? -6.441 16.438 13.82 1 98.69 77 ALA A O 1
ATOM 594 N N . ILE A 1 78 ? -6.699 14.719 12.5 1 98.81 78 ILE A N 1
ATOM 595 C CA . ILE A 1 78 ? -5.273 14.602 12.219 1 98.81 78 ILE A CA 1
ATOM 596 C C . ILE A 1 78 ? -4.793 15.844 11.469 1 98.81 78 ILE A C 1
ATOM 598 O O . ILE A 1 78 ? -3.766 16.422 11.82 1 98.81 78 ILE A O 1
ATOM 602 N N . SER A 1 79 ? -5.586 16.219 10.523 1 98.31 79 SER A N 1
ATOM 603 C CA . SER A 1 79 ? -5.246 17.422 9.766 1 98.31 79 SER A CA 1
ATOM 604 C C . SER A 1 79 ? -5.184 18.656 10.664 1 98.31 79 SER A C 1
ATOM 606 O O . SER A 1 79 ? -4.273 19.469 10.539 1 98.31 79 SER A O 1
ATOM 608 N N . GLN A 1 80 ? -6.121 18.719 11.516 1 98.38 80 GLN A N 1
ATOM 609 C CA . GLN A 1 80 ? -6.152 19.844 12.438 1 98.38 80 GLN A CA 1
ATOM 610 C C . GLN A 1 80 ? -4.941 19.828 13.367 1 98.38 80 GLN A C 1
ATOM 612 O O . GLN A 1 80 ? -4.355 20.875 13.648 1 98.38 80 GLN A O 1
ATOM 617 N N . ARG A 1 81 ? -4.645 18.719 13.852 1 98.19 81 ARG A N 1
ATOM 618 C CA . ARG A 1 81 ? -3.469 18.562 14.703 1 98.19 81 ARG A CA 1
ATOM 619 C C . ARG A 1 81 ? -2.207 19.031 13.984 1 98.19 81 ARG A C 1
ATOM 621 O O . ARG A 1 81 ? -1.394 19.766 14.555 1 98.19 81 ARG A O 1
ATOM 628 N N . ILE A 1 82 ? -2.045 18.625 12.781 1 98.38 82 ILE A N 1
ATOM 629 C CA . ILE A 1 82 ? -0.882 19 11.992 1 98.38 82 ILE A CA 1
ATOM 630 C C . ILE A 1 82 ? -0.862 20.516 11.789 1 98.38 82 ILE A C 1
ATOM 632 O O . ILE A 1 82 ? 0.184 21.141 11.93 1 98.38 82 ILE A O 1
ATOM 636 N N . PHE A 1 83 ? -1.998 21.031 11.523 1 97.38 83 PHE A N 1
ATOM 637 C CA . PHE A 1 83 ? -2.109 22.484 11.32 1 97.38 83 PHE A CA 1
ATOM 638 C C . PHE A 1 83 ? -1.707 23.234 12.586 1 97.38 83 PHE A C 1
ATOM 640 O O . PHE A 1 83 ? -0.88 24.141 12.531 1 97.38 83 PHE A O 1
ATOM 647 N N . ASP A 1 84 ? -2.279 22.844 13.695 1 97.75 84 ASP A N 1
ATOM 648 C CA . ASP A 1 84 ? -1.998 23.484 14.969 1 97.75 84 ASP A CA 1
ATOM 649 C C . ASP A 1 84 ? -0.514 23.406 15.312 1 97.75 84 ASP A C 1
ATOM 651 O O . ASP A 1 84 ? 0.105 24.406 15.688 1 97.75 84 ASP A O 1
ATOM 655 N N . ARG A 1 85 ? -0.043 22.25 15.211 1 97.62 85 ARG A N 1
ATOM 656 C CA . ARG A 1 85 ? 1.364 22.031 15.531 1 97.62 85 ARG A CA 1
ATOM 657 C C . ARG A 1 85 ? 2.268 22.797 14.57 1 97.62 85 ARG A C 1
ATOM 659 O O . ARG A 1 85 ? 3.262 23.391 14.984 1 97.62 85 ARG A O 1
ATOM 666 N N . GLY A 1 86 ? 1.908 22.766 13.328 1 97.31 86 GLY A N 1
ATOM 667 C CA . GLY A 1 86 ? 2.664 23.516 12.336 1 97.31 86 GLY A CA 1
ATOM 668 C C . GLY A 1 86 ? 2.719 25 12.617 1 97.31 86 GLY A C 1
ATOM 669 O O . GLY A 1 86 ? 3.785 25.609 12.531 1 97.31 86 GLY A O 1
ATOM 670 N N . GLN A 1 87 ? 1.618 25.516 12.945 1 95.69 87 GLN A N 1
ATOM 671 C CA . GLN A 1 87 ? 1.546 26.922 13.289 1 95.69 87 GLN A CA 1
ATOM 672 C C . GLN A 1 87 ? 2.4 27.234 14.516 1 95.69 87 GLN A C 1
ATOM 674 O O . GLN A 1 87 ? 3.125 28.234 14.531 1 95.69 87 GLN A O 1
ATOM 679 N N . PHE A 1 88 ? 2.271 26.391 15.461 1 95.5 88 PHE A N 1
ATOM 680 C CA . PHE A 1 88 ? 3.041 26.547 16.688 1 95.5 88 PHE A CA 1
ATOM 681 C C . PHE A 1 88 ? 4.539 26.531 16.406 1 95.5 88 PHE A C 1
ATOM 683 O O . PHE A 1 88 ? 5.27 27.422 16.828 1 95.5 88 PHE A O 1
ATOM 690 N N . LEU A 1 89 ? 4.961 25.578 15.664 1 95.12 89 LEU A N 1
ATOM 691 C CA . LEU A 1 89 ? 6.383 25.422 15.367 1 95.12 89 LEU A CA 1
ATOM 692 C C . LEU A 1 89 ? 6.898 26.594 14.547 1 95.12 89 LEU A C 1
ATOM 694 O O . LEU A 1 89 ? 8.016 27.078 14.773 1 95.12 89 LEU A O 1
ATOM 698 N N . GLU A 1 90 ? 6.09 27.031 13.609 1 93.19 90 GLU A N 1
ATOM 699 C CA . GLU A 1 90 ? 6.473 28.188 12.812 1 93.19 90 GLU A CA 1
ATOM 700 C C . GLU A 1 90 ? 6.641 29.422 13.68 1 93.19 90 GLU A C 1
ATOM 702 O O . GLU A 1 90 ? 7.602 30.188 13.523 1 93.19 90 GLU A O 1
ATOM 707 N N . THR A 1 91 ? 5.688 29.594 14.594 1 92.44 91 THR A N 1
ATOM 708 C CA . THR A 1 91 ? 5.746 30.734 15.508 1 92.44 91 THR A CA 1
ATOM 709 C C . THR A 1 91 ? 6.973 30.641 16.406 1 92.44 91 THR A C 1
ATOM 711 O O . THR A 1 91 ? 7.695 31.625 16.594 1 92.44 91 THR A O 1
ATOM 714 N N . GLU A 1 92 ? 7.191 29.516 16.875 1 91.44 92 GLU A N 1
ATOM 715 C CA . GLU A 1 92 ? 8.359 29.297 17.719 1 91.44 92 GLU A CA 1
ATOM 716 C C . GLU A 1 92 ? 9.656 29.594 16.984 1 91.44 92 GLU A C 1
ATOM 718 O O . GLU A 1 92 ? 10.555 30.234 17.531 1 91.44 92 GLU A O 1
ATOM 723 N N . GLN A 1 93 ? 9.68 29.125 15.781 1 90.88 93 GLN A N 1
ATOM 724 C CA . GLN A 1 93 ? 10.867 29.359 14.961 1 90.88 93 GLN A CA 1
ATOM 725 C C . GLN A 1 93 ? 11.078 30.844 14.703 1 90.88 93 GLN A C 1
ATOM 727 O O . GLN A 1 93 ? 12.211 31.328 14.727 1 90.88 93 GLN A O 1
ATOM 732 N N . MET A 1 94 ? 9.961 31.547 14.492 1 91.19 94 MET A N 1
ATOM 733 C CA . MET A 1 94 ? 10.031 32.969 14.25 1 91.19 94 MET A CA 1
ATOM 734 C C . MET A 1 94 ? 10.555 33.719 15.477 1 91.19 94 MET A C 1
ATOM 736 O O . MET A 1 94 ? 11.391 34.625 15.359 1 91.19 94 MET A O 1
ATOM 740 N N . PHE A 1 95 ? 10.141 33.281 16.672 1 89.94 95 PHE A N 1
ATOM 741 C CA . PHE A 1 95 ? 10.602 33.875 17.906 1 89.94 95 PHE A CA 1
ATOM 742 C C . PHE A 1 95 ? 12.086 33.594 18.141 1 89.94 95 PHE A C 1
ATOM 744 O O . PHE A 1 95 ? 12.844 34.5 18.516 1 89.94 95 PHE A O 1
ATOM 751 N N . ARG A 1 96 ? 12.453 32.344 17.891 1 89.44 96 ARG A N 1
ATOM 752 C CA . ARG A 1 96 ? 13.844 31.938 18.078 1 89.44 96 ARG A CA 1
ATOM 753 C C . ARG A 1 96 ? 14.773 32.75 17.172 1 89.44 96 ARG A C 1
ATOM 755 O O . ARG A 1 96 ? 15.836 33.188 17.609 1 89.44 96 ARG A O 1
ATOM 762 N N . GLU A 1 97 ? 14.383 32.938 15.953 1 91.19 97 GLU A N 1
ATOM 763 C CA . GLU A 1 97 ? 15.195 33.688 14.984 1 91.19 97 GLU A CA 1
ATOM 764 C C . GLU A 1 97 ? 15.305 35.156 15.359 1 91.19 97 GLU A C 1
ATOM 766 O O . GLU A 1 97 ? 16.297 35.812 15.047 1 91.19 97 GLU A O 1
ATOM 771 N N . ALA A 1 98 ? 14.234 35.656 16.078 1 91.5 98 ALA A N 1
ATOM 772 C CA . ALA A 1 98 ? 14.219 37.031 16.5 1 91.5 98 ALA A CA 1
ATOM 773 C C . ALA A 1 98 ? 14.93 37.219 17.844 1 91.5 98 ALA A C 1
ATOM 775 O O . ALA A 1 98 ? 15.031 38.344 18.359 1 91.5 98 ALA A O 1
ATOM 776 N N . GLY A 1 99 ? 15.477 36.125 18.406 1 89.5 99 GLY A N 1
ATOM 777 C CA . GLY A 1 99 ? 16.156 36.156 19.688 1 89.5 99 GLY A CA 1
ATOM 778 C C . GLY A 1 99 ? 15.219 36.312 20.859 1 89.5 99 GLY A C 1
ATOM 779 O O . GLY A 1 99 ? 15.609 36.812 21.922 1 89.5 99 GLY A O 1
ATOM 780 N N . GLU A 1 100 ? 14 36.031 20.641 1 87.06 100 GLU A N 1
ATOM 781 C CA . GLU A 1 100 ? 12.984 36.156 21.688 1 87.06 100 GLU A CA 1
ATOM 782 C C . GLU A 1 100 ? 12.602 34.812 22.25 1 87.06 100 GLU A C 1
ATOM 784 O O . GLU A 1 100 ? 12.734 33.781 21.578 1 87.06 100 GLU A O 1
ATOM 789 N N . PHE A 1 101 ? 12.281 34.812 23.609 1 80.19 101 PHE A N 1
ATOM 790 C CA . PHE A 1 101 ? 11.82 33.562 24.25 1 80.19 101 PHE A CA 1
ATOM 791 C C . PHE A 1 101 ? 10.391 33.25 23.828 1 80.19 101 PHE A C 1
ATOM 793 O O . PHE A 1 101 ? 9.578 34.156 23.641 1 80.19 101 PHE A O 1
ATOM 800 N N . TRP A 1 102 ? 10.125 32.094 23.547 1 78 102 TRP A N 1
ATOM 801 C CA . TRP A 1 102 ? 8.797 31.594 23.234 1 78 102 TRP A CA 1
ATOM 802 C C . TRP A 1 102 ? 8.414 30.453 24.188 1 78 102 TRP A C 1
ATOM 804 O O . TRP A 1 102 ? 9.227 29.562 24.453 1 78 102 TRP A O 1
ATOM 814 N N . PRO A 1 103 ? 7.09 30.281 24.562 1 74.88 103 PRO A N 1
ATOM 815 C CA . PRO A 1 103 ? 6.043 31.266 24.297 1 74.88 103 PRO A CA 1
ATOM 816 C C . PRO A 1 103 ? 6.266 32.562 25.062 1 74.88 103 PRO A C 1
ATOM 818 O O . PRO A 1 103 ? 6.969 32.594 26.078 1 74.88 103 PRO A O 1
ATOM 821 N N . VAL A 1 104 ? 5.883 33.656 24.484 1 67.81 104 VAL A N 1
ATOM 822 C CA . VAL A 1 104 ? 5.953 34.938 25.156 1 67.81 104 VAL A CA 1
ATOM 823 C C . VAL A 1 104 ? 5.148 34.875 26.453 1 67.81 104 VAL A C 1
ATOM 825 O O . VAL A 1 104 ? 3.943 34.625 26.438 1 67.81 104 VAL A O 1
ATOM 828 N N . VAL A 1 105 ? 5.762 34.469 27.469 1 62.88 105 VAL A N 1
ATOM 829 C CA . VAL A 1 105 ? 5.125 34.5 28.781 1 62.88 105 VAL A CA 1
ATOM 830 C C . VAL A 1 105 ? 4.801 35.938 29.172 1 62.88 105 VAL A C 1
ATOM 832 O O . VAL A 1 105 ? 5.695 36.781 29.25 1 62.88 105 VAL A O 1
ATOM 835 N N . ILE A 1 106 ? 3.58 36.344 28.859 1 58.38 106 ILE A N 1
ATOM 836 C CA . ILE A 1 106 ? 3.191 37.656 29.359 1 58.38 106 ILE A CA 1
ATOM 837 C C . ILE A 1 106 ? 3.219 37.656 30.891 1 58.38 106 ILE A C 1
ATOM 839 O O . ILE A 1 106 ? 2.541 36.844 31.516 1 58.38 106 ILE A O 1
ATOM 843 N N . PRO A 1 107 ? 4.219 38.25 31.422 1 55.75 107 PRO A N 1
ATOM 844 C CA . PRO A 1 107 ? 4.293 38.281 32.875 1 55.75 107 PRO A CA 1
ATOM 845 C C . PRO A 1 107 ? 2.975 38.656 33.531 1 55.75 107 PRO A C 1
ATOM 847 O O . PRO A 1 107 ? 2.25 39.5 33 1 55.75 107 PRO A O 1
ATOM 850 N N . GLU A 1 108 ? 2.467 37.719 34.281 1 57.84 108 GLU A N 1
ATOM 851 C CA . GLU A 1 108 ? 1.28 38 35.094 1 57.84 108 GLU A CA 1
ATOM 852 C C . GLU A 1 108 ? 1.326 39.438 35.625 1 57.84 108 GLU A C 1
ATOM 854 O O . GLU A 1 108 ? 0.288 40.062 35.781 1 57.84 108 GLU A O 1
ATOM 859 N N . GLY A 1 109 ? 2.531 39.75 35.906 1 53.38 109 GLY A N 1
ATOM 860 C CA . GLY A 1 109 ? 2.66 41.031 36.594 1 53.38 109 GLY A CA 1
ATOM 861 C C . GLY A 1 109 ? 2.24 42.219 35.719 1 53.38 109 GLY A C 1
ATOM 862 O O . GLY A 1 109 ? 1.984 43.312 36.219 1 53.38 109 GLY A O 1
ATOM 863 N N . GLU A 1 110 ? 2.428 42.062 34.438 1 53.84 110 GLU A N 1
ATOM 864 C CA . GLU A 1 110 ? 2.092 43.188 33.562 1 53.84 110 GLU A CA 1
ATOM 865 C C . GLU A 1 110 ? 0.58 43.344 33.406 1 53.84 110 GLU A C 1
ATOM 867 O O . GLU A 1 110 ? 0.1 44.344 32.906 1 53.84 110 GLU A O 1
ATOM 872 N N . PHE A 1 111 ? -0.141 42.281 33.719 1 48.28 111 PHE A N 1
ATOM 873 C CA . PHE A 1 111 ? -1.589 42.438 33.688 1 48.28 111 PHE A CA 1
ATOM 874 C C . PHE A 1 111 ? -2.035 43.406 34.812 1 48.28 111 PHE A C 1
ATOM 876 O O . PHE A 1 111 ? -3.125 43.969 34.719 1 48.28 111 PHE A O 1
ATOM 883 N N . HIS A 1 112 ? -1.342 43.344 35.906 1 44.97 112 HIS A N 1
ATOM 884 C CA . HIS A 1 112 ? -1.867 44.094 37.062 1 44.97 112 HIS A CA 1
ATOM 885 C C . HIS A 1 112 ? -1.599 45.5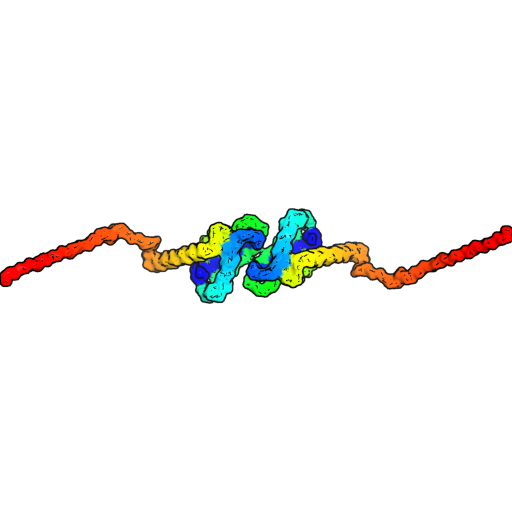94 36.906 1 44.97 112 HIS A C 1
ATOM 887 O O . HIS A 1 112 ? -1.511 46.312 37.906 1 44.97 112 HIS A O 1
ATOM 893 N N . GLN A 1 113 ? -1.081 46 35.719 1 42.34 113 GLN A N 1
ATOM 894 C CA . GLN A 1 113 ? -1 47.469 35.781 1 42.34 113 GLN A CA 1
ATOM 895 C C . GLN A 1 113 ? -2.391 48.094 35.812 1 42.34 113 GLN A C 1
ATOM 897 O O . GLN A 1 113 ? -3.154 47.938 34.844 1 42.34 113 GLN A O 1
ATOM 902 N N . SER A 1 114 ? -3.037 48.094 36.938 1 43.06 114 SER A N 1
ATOM 903 C CA . SER A 1 114 ? -4.273 48.812 37.219 1 43.06 114 SER A CA 1
ATOM 904 C C . SER A 1 114 ? -4.223 50.219 36.625 1 43.06 114 SER A C 1
ATOM 906 O O . SER A 1 114 ? -3.232 50.938 36.812 1 43.06 114 SER A O 1
ATOM 908 N N . PHE A 1 115 ? -4.746 50.469 35.438 1 45.84 115 PHE A N 1
ATOM 909 C CA . PHE A 1 115 ? -4.922 51.812 34.938 1 45.84 115 PHE A CA 1
ATOM 910 C C . PHE A 1 115 ? -5.449 52.75 36.031 1 45.84 115 PHE A C 1
ATOM 912 O O . PHE A 1 115 ? -6.434 52.406 36.719 1 45.84 115 PHE A O 1
ATOM 919 N N . PRO A 1 116 ? -4.66 53.625 36.625 1 43.75 116 PRO A N 1
ATOM 920 C CA . PRO A 1 116 ? -5.23 54.562 37.594 1 43.75 116 PRO A CA 1
ATOM 921 C C . PRO A 1 116 ? -6.523 55.219 37.094 1 43.75 116 PRO A C 1
ATOM 923 O O . PRO A 1 116 ? -6.625 55.562 35.906 1 43.75 116 PRO A O 1
ATOM 926 N N . GLY A 1 117 ? -7.664 54.75 37.469 1 41.38 117 GLY A N 1
ATOM 927 C CA . GLY A 1 117 ? -8.984 55.344 37.25 1 41.38 117 GLY A CA 1
ATOM 928 C C . GLY A 1 117 ? -8.992 56.844 37.25 1 41.38 117 GLY A C 1
ATOM 929 O O . GLY A 1 117 ? -8.391 57.469 38.125 1 41.38 117 GLY A O 1
ATOM 930 N N . ILE A 1 118 ? -8.977 57.5 36.094 1 47 118 ILE A N 1
ATOM 931 C CA . ILE A 1 118 ? -9.164 58.938 35.938 1 47 118 ILE A CA 1
ATOM 932 C C . ILE A 1 118 ? -10.328 59.406 36.812 1 47 118 ILE A C 1
ATOM 934 O O . ILE A 1 118 ? -11.438 58.875 36.719 1 47 118 ILE A O 1
ATOM 938 N N . LYS A 1 119 ? -10.109 59.969 38 1 48 119 LYS A N 1
ATOM 939 C CA . LYS A 1 119 ? -11.078 60.594 38.906 1 48 119 LYS A CA 1
ATOM 940 C C . LYS A 1 119 ? -11.875 61.688 38.156 1 48 119 LYS A C 1
ATOM 942 O O . LYS A 1 119 ? -11.297 62.594 37.562 1 48 119 LYS A O 1
ATOM 947 N N . PRO A 1 120 ? -13.117 61.5 37.75 1 46.84 120 PRO A N 1
ATOM 948 C CA . PRO A 1 120 ? -13.969 62.5 37.125 1 46.84 120 PRO A CA 1
ATOM 949 C C . PRO A 1 120 ? -14.078 63.781 37.969 1 46.84 120 PRO A C 1
ATOM 951 O O . PRO A 1 120 ? -14.25 63.688 39.188 1 46.84 120 PRO A O 1
ATOM 954 N N . GLU A 1 121 ? -13.383 64.875 37.75 1 47.94 121 GLU A N 1
ATOM 955 C CA . GLU A 1 121 ? -13.484 66.188 38.375 1 47.94 121 GLU A CA 1
ATOM 956 C C . GLU A 1 121 ? -14.922 66.75 38.375 1 47.94 121 GLU A C 1
ATOM 958 O O . GLU A 1 121 ? -15.57 66.75 37.312 1 47.94 121 GLU A O 1
ATOM 963 N N . LYS A 1 122 ? -15.672 66.562 39.406 1 46.5 122 LYS A N 1
ATOM 964 C CA . LYS A 1 122 ? -17.016 67.125 39.625 1 46.5 122 LYS A CA 1
ATOM 965 C C . LYS A 1 122 ? -17.078 68.625 39.281 1 46.5 122 LYS A C 1
ATOM 967 O O . LYS A 1 122 ? -16.359 69.438 39.875 1 46.5 122 LYS A O 1
ATOM 972 N N . ALA A 1 123 ? -17.453 69.062 38.062 1 45.38 123 ALA A N 1
ATOM 973 C CA . ALA A 1 123 ? -17.734 70.438 37.719 1 45.38 123 ALA A CA 1
ATOM 974 C C . ALA A 1 123 ? -18.812 71.062 38.625 1 45.38 123 ALA A C 1
ATOM 976 O O . ALA A 1 123 ? -19.938 70.562 38.688 1 45.38 123 ALA A O 1
ATOM 977 N N . GLU A 1 124 ? -18.484 71.375 39.844 1 44.34 124 GLU A N 1
ATOM 978 C CA . GLU A 1 124 ? -19.422 72.062 40.719 1 44.34 124 GLU A CA 1
ATOM 979 C C . GLU A 1 124 ? -20.156 73.188 39.969 1 44.34 124 GLU A C 1
ATOM 981 O O . GLU A 1 124 ? -19.547 73.938 39.25 1 44.34 124 GLU A O 1
ATOM 986 N N . GLU A 1 125 ? -21.438 73 39.594 1 45.34 125 GLU A N 1
ATOM 987 C CA . GLU A 1 125 ? -22.453 73.875 39.062 1 45.34 125 GLU A CA 1
ATOM 988 C C . GLU A 1 125 ? -22.484 75.25 39.812 1 45.34 125 GLU A C 1
ATOM 990 O O . GLU A 1 125 ? -22.719 75.25 41.031 1 45.34 125 GLU A O 1
ATOM 995 N N . LYS A 1 126 ? -21.625 76.25 39.531 1 43 126 LYS A N 1
ATOM 996 C CA . LYS A 1 126 ? -21.719 77.562 40.062 1 43 126 LYS A CA 1
ATOM 997 C C . LYS A 1 126 ? -23.125 78.125 39.875 1 43 126 LYS A C 1
ATOM 999 O O . LYS A 1 126 ? -23.688 78.062 38.781 1 43 126 LYS A O 1
ATOM 1004 N N . SER A 1 127 ? -24.016 78.25 40.906 1 44.66 127 SER A N 1
ATOM 1005 C CA . SER A 1 127 ? -25.281 78.938 41.156 1 44.66 127 SER A CA 1
ATOM 1006 C C . SER A 1 127 ? -25.234 80.375 40.688 1 44.66 127 SER A C 1
ATOM 1008 O O . SER A 1 127 ? -26.172 81.125 40.938 1 44.66 127 SER A O 1
ATOM 1010 N N . GLN A 1 128 ? -24.875 80.75 39.469 1 31.78 128 GLN A N 1
ATOM 1011 C CA . GLN A 1 128 ? -25.328 82.062 39.062 1 31.78 128 GLN A CA 1
ATOM 1012 C C . GLN A 1 128 ? -26.828 82.062 38.812 1 31.78 128 GLN A C 1
ATOM 1014 O O . GLN A 1 128 ? -27.375 81.125 38.219 1 31.78 128 GLN A O 1
ATOM 1019 N N . MET B 1 1 ? -1.89 -21.906 -4.941 1 88.25 1 MET B N 1
ATOM 1020 C CA . MET B 1 1 ? -1.297 -20.953 -5.879 1 88.25 1 MET B CA 1
ATOM 1021 C C . MET B 1 1 ? 0.159 -20.672 -5.52 1 88.25 1 MET B C 1
ATOM 1023 O O . MET B 1 1 ? 1.045 -20.797 -6.367 1 88.25 1 MET B O 1
ATOM 1027 N N . LEU B 1 2 ? 0.602 -20.672 -4.207 1 97.06 2 LEU B N 1
ATOM 1028 C CA . LEU B 1 2 ? 1.925 -20.203 -3.807 1 97.06 2 LEU B CA 1
ATOM 1029 C C . LEU B 1 2 ? 2.979 -21.281 -4.047 1 97.06 2 LEU B C 1
ATOM 1031 O O . LEU B 1 2 ? 4.16 -20.969 -4.203 1 97.06 2 LEU B O 1
ATOM 1035 N N . ARG B 1 3 ? 2.545 -22.562 -4.172 1 96.5 3 ARG B N 1
ATOM 1036 C CA . ARG B 1 3 ? 3.49 -23.672 -4.262 1 96.5 3 ARG B CA 1
ATOM 1037 C C . ARG B 1 3 ? 4.367 -23.547 -5.504 1 96.5 3 ARG B C 1
ATOM 1039 O O . ARG B 1 3 ? 5.492 -24.047 -5.527 1 96.5 3 ARG B O 1
ATOM 1046 N N . PHE B 1 4 ? 3.893 -22.844 -6.512 1 97.31 4 PHE B N 1
ATOM 1047 C CA . PHE B 1 4 ? 4.621 -22.734 -7.77 1 97.31 4 PHE B CA 1
ATOM 1048 C C . PHE B 1 4 ? 5.496 -21.484 -7.785 1 97.31 4 PHE B C 1
ATOM 1050 O O . PHE B 1 4 ? 6.246 -21.25 -8.734 1 97.31 4 PHE B O 1
ATOM 1057 N N . LEU B 1 5 ? 5.379 -20.672 -6.754 1 98.62 5 LEU B N 1
ATOM 1058 C CA . LEU B 1 5 ? 5.91 -19.312 -6.863 1 98.62 5 LEU B CA 1
ATOM 1059 C C . LEU B 1 5 ? 7.051 -19.094 -5.871 1 98.62 5 LEU B C 1
ATOM 1061 O O . LEU B 1 5 ? 7.02 -19.625 -4.758 1 98.62 5 LEU B O 1
ATOM 1065 N N . SER B 1 6 ? 8.023 -18.281 -6.305 1 98.75 6 SER B N 1
ATOM 1066 C CA . SER B 1 6 ? 9.031 -17.812 -5.367 1 98.75 6 SER B CA 1
ATOM 1067 C C . SER B 1 6 ? 8.703 -16.422 -4.844 1 98.75 6 SER B C 1
ATOM 1069 O O . SER B 1 6 ? 9.18 -16.016 -3.781 1 98.75 6 SER B O 1
ATOM 1071 N N . LYS B 1 7 ? 7.863 -15.711 -5.633 1 98.75 7 LYS B N 1
ATOM 1072 C CA . LYS B 1 7 ? 7.555 -14.336 -5.23 1 98.75 7 LYS B CA 1
ATOM 1073 C C . LYS B 1 7 ? 6.211 -13.891 -5.793 1 98.75 7 LYS B C 1
ATOM 1075 O O . LYS B 1 7 ? 5.887 -14.18 -6.945 1 98.75 7 LYS B O 1
ATOM 1080 N N . VAL B 1 8 ? 5.484 -13.211 -5.031 1 98.81 8 VAL B N 1
ATOM 1081 C CA . VAL B 1 8 ? 4.277 -12.5 -5.441 1 98.81 8 VAL B CA 1
ATOM 1082 C C . VAL B 1 8 ? 4.398 -11.023 -5.086 1 98.81 8 VAL B C 1
ATOM 1084 O O . VAL B 1 8 ? 4.641 -10.672 -3.928 1 98.81 8 VAL B O 1
ATOM 1087 N N . ARG B 1 9 ? 4.258 -10.133 -6.039 1 98.75 9 ARG B N 1
ATOM 1088 C CA . ARG B 1 9 ? 4.258 -8.695 -5.832 1 98.75 9 ARG B CA 1
ATOM 1089 C C . ARG B 1 9 ? 2.947 -8.07 -6.301 1 98.75 9 ARG B C 1
ATOM 1091 O O . ARG B 1 9 ? 2.656 -8.055 -7.496 1 98.75 9 ARG B O 1
ATOM 1098 N N . ILE B 1 10 ? 2.236 -7.605 -5.41 1 98.75 10 ILE B N 1
ATOM 1099 C CA . ILE B 1 10 ? 0.958 -6.973 -5.711 1 98.75 10 ILE B CA 1
ATOM 1100 C C . ILE B 1 10 ? 1.138 -5.457 -5.789 1 98.75 10 ILE B C 1
ATOM 1102 O O . ILE B 1 10 ? 1.669 -4.84 -4.863 1 98.75 10 ILE B O 1
ATOM 1106 N N . GLU B 1 11 ? 0.728 -4.859 -6.93 1 98.5 11 GLU B N 1
ATOM 1107 C CA . GLU B 1 11 ? 0.902 -3.434 -7.184 1 98.5 11 GLU B CA 1
ATOM 1108 C C . GLU B 1 11 ? -0.434 -2.758 -7.48 1 98.5 11 GLU B C 1
ATOM 1110 O O . GLU B 1 11 ? -1.107 -3.104 -8.453 1 98.5 11 GLU B O 1
ATOM 1115 N N . CYS B 1 12 ? -0.763 -1.793 -6.672 1 98.19 12 CYS B N 1
ATOM 1116 C CA . CYS B 1 12 ? -2.002 -1.07 -6.934 1 98.19 12 CYS B CA 1
ATOM 1117 C C . CYS B 1 12 ? -2.037 0.248 -6.168 1 98.19 12 CYS B C 1
ATOM 1119 O O . CYS B 1 12 ? -1.266 0.446 -5.227 1 98.19 12 CYS B O 1
ATOM 1121 N N . ASN B 1 13 ? -2.809 1.187 -6.641 1 97.5 13 ASN B N 1
ATOM 1122 C CA . ASN B 1 13 ? -3.189 2.396 -5.922 1 97.5 13 ASN B CA 1
ATOM 1123 C C . ASN B 1 13 ? -4.344 2.135 -4.957 1 97.5 13 ASN B C 1
ATOM 1125 O O . ASN B 1 13 ? -5.402 1.655 -5.363 1 97.5 13 ASN B O 1
ATOM 1129 N N . PRO B 1 14 ? -4.109 2.43 -3.666 1 97.25 14 PRO B N 1
ATOM 1130 C CA . PRO B 1 14 ? -5.164 2.139 -2.689 1 97.25 14 PRO B CA 1
ATOM 1131 C C . PRO B 1 14 ? -6.445 2.922 -2.957 1 97.25 14 PRO B C 1
ATOM 1133 O O . PRO B 1 14 ? -7.516 2.553 -2.459 1 97.25 14 PRO B O 1
ATOM 1136 N N . LEU B 1 15 ? -6.355 3.9 -3.758 1 96.25 15 LEU B N 1
ATOM 1137 C CA . LEU B 1 15 ? -7.531 4.703 -4.07 1 96.25 15 LEU B CA 1
ATOM 1138 C C . LEU B 1 15 ? -8.164 4.25 -5.379 1 96.25 15 LEU B C 1
ATOM 1140 O O . LEU B 1 15 ? -9.219 4.758 -5.773 1 96.25 15 LEU B O 1
ATOM 1144 N N . ASP B 1 16 ? -7.551 3.369 -6.078 1 97.19 16 ASP B N 1
ATOM 1145 C CA . ASP B 1 16 ? -8.062 2.848 -7.34 1 97.19 16 ASP B CA 1
ATOM 1146 C C . ASP B 1 16 ? -9.266 1.939 -7.109 1 97.19 16 ASP B C 1
ATOM 1148 O O . ASP B 1 16 ? -9.172 0.944 -6.387 1 97.19 16 ASP B O 1
ATOM 1152 N N . PRO B 1 17 ? -10.406 2.258 -7.703 1 96.94 17 PRO B N 1
ATOM 1153 C CA . PRO B 1 17 ? -11.586 1.419 -7.5 1 96.94 17 PRO B CA 1
ATOM 1154 C C . PRO B 1 17 ? -11.438 0.032 -8.125 1 96.94 17 PRO B C 1
ATOM 1156 O O . PRO B 1 17 ? -12.195 -0.882 -7.785 1 96.94 17 PRO B O 1
ATOM 1159 N N . ARG B 1 18 ? -10.5 -0.171 -8.938 1 98 18 ARG B N 1
ATOM 1160 C CA . ARG B 1 18 ? -10.328 -1.444 -9.625 1 98 18 ARG B CA 1
ATOM 1161 C C . ARG B 1 18 ? -9.414 -2.375 -8.836 1 98 18 ARG B C 1
ATOM 1163 O O . ARG B 1 18 ? -9.039 -3.443 -9.32 1 98 18 ARG B O 1
ATOM 1170 N N . LYS B 1 19 ? -9.094 -2.117 -7.629 1 98.12 19 LYS B N 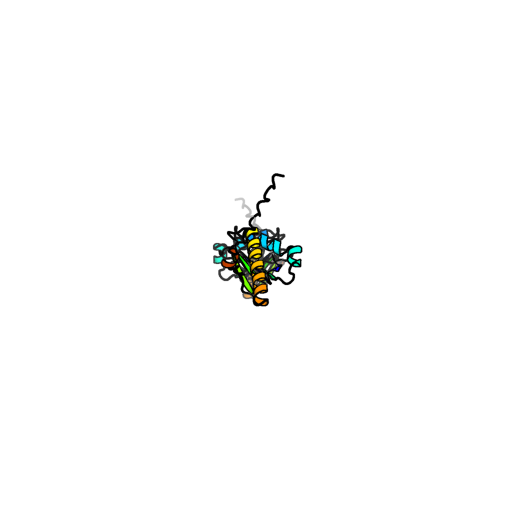1
ATOM 1171 C CA . LYS B 1 19 ? -8.055 -2.816 -6.887 1 98.12 19 LYS B CA 1
ATOM 1172 C C . LYS B 1 19 ? -8.594 -4.086 -6.234 1 98.12 19 LYS B C 1
ATOM 1174 O O . LYS B 1 19 ? -7.879 -4.77 -5.504 1 98.12 19 LYS B O 1
ATOM 1179 N N . THR B 1 20 ? -9.828 -4.418 -6.441 1 98.12 20 THR B N 1
ATOM 1180 C CA . THR B 1 20 ? -10.516 -5.461 -5.688 1 98.12 20 THR B CA 1
ATOM 1181 C C . THR B 1 20 ? -9.789 -6.797 -5.824 1 98.12 20 THR B C 1
ATOM 1183 O O . THR B 1 20 ? -9.578 -7.5 -4.836 1 98.12 20 THR B O 1
ATOM 1186 N N . ALA B 1 21 ? -9.383 -7.184 -6.992 1 98.75 21 ALA B N 1
ATOM 1187 C CA . ALA B 1 21 ? -8.695 -8.453 -7.199 1 98.75 21 ALA B CA 1
ATOM 1188 C C . ALA B 1 21 ? -7.367 -8.484 -6.445 1 98.75 21 ALA B C 1
ATOM 1190 O O . ALA B 1 21 ? -6.996 -9.516 -5.875 1 98.75 21 ALA B O 1
ATOM 1191 N N . CYS B 1 22 ? -6.668 -7.391 -6.422 1 98.75 22 CYS B N 1
ATOM 1192 C CA . CYS B 1 22 ? -5.402 -7.289 -5.703 1 98.75 22 CYS B CA 1
ATOM 1193 C C . CYS B 1 22 ? -5.594 -7.566 -4.219 1 98.75 22 CYS B C 1
ATOM 1195 O O . CYS B 1 22 ? -4.832 -8.336 -3.623 1 98.75 22 CYS B O 1
ATOM 1197 N N . MET B 1 23 ? -6.648 -6.984 -3.672 1 97.94 23 MET B N 1
ATOM 1198 C CA . MET B 1 23 ? -6.887 -7.141 -2.24 1 97.94 23 MET B CA 1
ATOM 1199 C C . MET B 1 23 ? -7.285 -8.57 -1.906 1 97.94 23 MET B C 1
ATOM 1201 O O . MET B 1 23 ? -6.859 -9.117 -0.886 1 97.94 23 MET B O 1
ATOM 1205 N N . GLU B 1 24 ? -8.039 -9.086 -2.766 1 98.56 24 GLU B N 1
ATOM 1206 C CA . GLU B 1 24 ? -8.43 -10.477 -2.562 1 98.56 24 GLU B CA 1
ATOM 1207 C C . GLU B 1 24 ? -7.219 -11.406 -2.645 1 98.56 24 GLU B C 1
ATOM 1209 O O . GLU B 1 24 ? -7.078 -12.32 -1.83 1 98.56 24 GLU B O 1
ATOM 1214 N N . LEU B 1 25 ? -6.398 -11.195 -3.621 1 98.69 25 LEU B N 1
ATOM 1215 C CA . LEU B 1 25 ? -5.211 -12.031 -3.775 1 98.69 25 LEU B CA 1
ATOM 1216 C C . LEU B 1 25 ? -4.266 -11.859 -2.592 1 98.69 25 LEU B C 1
ATOM 1218 O O . LEU B 1 25 ? -3.646 -12.82 -2.137 1 98.69 25 LEU B O 1
ATOM 1222 N N . LEU B 1 26 ? -4.203 -10.625 -2.137 1 98.12 26 LEU B N 1
ATOM 1223 C CA . LEU B 1 26 ? -3.395 -10.375 -0.948 1 98.12 26 LEU B CA 1
ATOM 1224 C C . LEU B 1 26 ? -3.902 -11.188 0.238 1 98.12 26 LEU B C 1
ATOM 1226 O O . LEU B 1 26 ? -3.115 -11.828 0.94 1 98.12 26 LEU B O 1
ATOM 1230 N N . ALA B 1 27 ? -5.152 -11.148 0.406 1 97.56 27 ALA B N 1
ATOM 1231 C CA . ALA B 1 27 ? -5.766 -11.914 1.486 1 97.56 27 ALA B CA 1
ATOM 1232 C C . ALA B 1 27 ? -5.496 -13.406 1.314 1 97.56 27 ALA B C 1
ATOM 1234 O O . ALA B 1 27 ? -5.152 -14.102 2.275 1 97.56 27 ALA B O 1
ATOM 1235 N N . GLN B 1 28 ? -5.648 -13.891 0.164 1 97.69 28 GLN B N 1
ATOM 1236 C CA . GLN B 1 28 ? -5.43 -15.305 -0.131 1 97.69 28 GLN B CA 1
ATOM 1237 C C . GLN B 1 28 ? -3.99 -15.711 0.16 1 97.69 28 GLN B C 1
ATOM 1239 O O . GLN B 1 28 ? -3.746 -16.75 0.767 1 97.69 28 GLN B O 1
ATOM 1244 N N . CYS B 1 29 ? -3.096 -14.859 -0.277 1 97.44 29 CYS B N 1
ATOM 1245 C CA . CYS B 1 29 ? -1.682 -15.156 -0.081 1 97.44 29 CYS B CA 1
ATOM 1246 C C . CYS B 1 29 ? -1.323 -15.148 1.4 1 97.44 29 CYS B C 1
ATOM 1248 O O . CYS B 1 29 ? -0.383 -15.828 1.817 1 97.44 29 CYS B O 1
ATOM 1250 N N . ASN B 1 30 ? -2.035 -14.383 2.178 1 94.94 30 ASN B N 1
ATOM 1251 C CA . ASN B 1 30 ? -1.718 -14.227 3.592 1 94.94 30 ASN B CA 1
ATOM 1252 C C . ASN B 1 30 ? -2.439 -15.258 4.449 1 94.94 30 ASN B C 1
ATOM 1254 O O . ASN B 1 30 ? -2.213 -15.336 5.656 1 94.94 30 ASN B O 1
ATOM 1258 N N . ALA B 1 31 ? -3.273 -16.047 3.859 1 96 31 ALA B N 1
ATOM 1259 C CA . ALA B 1 31 ? -3.967 -17.109 4.582 1 96 31 ALA B CA 1
ATOM 1260 C C . ALA B 1 31 ? -2.984 -18.172 5.07 1 96 31 ALA B C 1
ATOM 1262 O O . ALA B 1 31 ? -1.983 -18.453 4.406 1 96 31 ALA B O 1
ATOM 1263 N N . ARG B 1 32 ? -3.289 -18.766 6.211 1 95.69 32 ARG B N 1
ATOM 1264 C CA . ARG B 1 32 ? -2.412 -19.734 6.852 1 95.69 32 ARG B CA 1
ATOM 1265 C C . ARG B 1 32 ? -2.066 -20.875 5.895 1 95.69 32 ARG B C 1
ATOM 1267 O O . ARG B 1 32 ? -0.893 -21.203 5.715 1 95.69 32 ARG B O 1
ATOM 1274 N N . LYS B 1 33 ? -3.1 -21.5 5.305 1 95.94 33 LYS B N 1
ATOM 1275 C CA . LYS B 1 33 ? -2.887 -22.625 4.398 1 95.94 33 LYS B CA 1
ATOM 1276 C C . LYS B 1 33 ? -1.971 -22.234 3.244 1 95.94 33 LYS B C 1
ATOM 1278 O O . LYS B 1 33 ? -1.107 -23.016 2.84 1 95.94 33 LYS B O 1
ATOM 1283 N N . ALA B 1 34 ? -2.193 -21.078 2.682 1 96.25 34 ALA B N 1
ATOM 1284 C CA . ALA B 1 34 ? -1.368 -20.594 1.576 1 96.25 34 ALA B CA 1
ATOM 1285 C C . ALA B 1 34 ? 0.092 -20.453 2 1 96.25 34 ALA B C 1
ATOM 1287 O O . ALA B 1 34 ? 0.994 -20.938 1.309 1 96.25 34 ALA B O 1
ATOM 1288 N N . LYS B 1 35 ? 0.354 -19.844 3.127 1 95.5 35 LYS B N 1
ATOM 1289 C CA . LYS B 1 35 ? 1.706 -19.656 3.645 1 95.5 35 LYS B CA 1
ATOM 1290 C C . LYS B 1 35 ? 2.375 -21 3.932 1 95.5 35 LYS B C 1
ATOM 1292 O O . LYS B 1 35 ? 3.572 -21.156 3.689 1 95.5 35 LYS B O 1
ATOM 1297 N N . GLU B 1 36 ? 1.617 -21.891 4.41 1 96.88 36 GLU B N 1
ATOM 1298 C CA . GLU B 1 36 ? 2.139 -23.219 4.734 1 96.88 36 GLU B CA 1
ATOM 1299 C C . GLU B 1 36 ? 2.504 -23.984 3.471 1 96.88 36 GLU B C 1
ATOM 1301 O O . GLU B 1 36 ? 3.42 -24.812 3.484 1 96.88 36 GLU B O 1
ATOM 1306 N N . SER B 1 37 ? 1.724 -23.797 2.416 1 96 37 SER B N 1
ATOM 1307 C CA . SER B 1 37 ? 1.98 -24.5 1.165 1 96 37 SER B CA 1
ATOM 1308 C C . SER B 1 37 ? 3.336 -24.125 0.582 1 96 37 SER B C 1
ATOM 1310 O O . SER B 1 37 ? 3.908 -24.859 -0.216 1 96 37 SER B O 1
ATOM 1312 N N . ASN B 1 38 ? 3.902 -22.969 0.875 1 97.5 38 ASN B N 1
ATOM 1313 C CA . ASN B 1 38 ? 5.211 -22.5 0.44 1 97.5 38 ASN B CA 1
ATOM 1314 C C . ASN B 1 38 ? 5.742 -21.406 1.359 1 97.5 38 ASN B C 1
ATOM 1316 O O . ASN B 1 38 ? 5.629 -20.219 1.048 1 97.5 38 ASN B O 1
ATOM 1320 N N . PRO B 1 39 ? 6.324 -21.781 2.443 1 97 39 PRO B N 1
ATOM 1321 C CA . PRO B 1 39 ? 6.832 -20.812 3.416 1 97 39 PRO B CA 1
ATOM 1322 C C . PRO B 1 39 ? 7.965 -19.953 2.857 1 97 39 PRO B C 1
ATOM 1324 O O . PRO B 1 39 ? 8.281 -18.906 3.418 1 97 39 PRO B O 1
ATOM 1327 N N . ALA B 1 40 ? 8.516 -20.344 1.77 1 97.5 40 ALA B N 1
ATOM 1328 C CA . ALA B 1 40 ? 9.656 -19.656 1.199 1 97.5 40 ALA B CA 1
ATOM 1329 C C . ALA B 1 40 ? 9.211 -18.547 0.239 1 97.5 40 ALA B C 1
ATOM 1331 O O . ALA B 1 40 ? 10.008 -17.688 -0.149 1 97.5 40 ALA B O 1
ATOM 1332 N N . CYS B 1 41 ? 8 -18.578 -0.166 1 98.25 41 CYS B N 1
ATOM 1333 C CA . CYS B 1 41 ? 7.508 -17.609 -1.141 1 98.25 41 CYS B CA 1
ATOM 1334 C C . CYS B 1 41 ? 7.398 -16.219 -0.522 1 98.25 41 CYS B C 1
ATOM 1336 O O . CYS B 1 41 ? 6.758 -16.047 0.515 1 98.25 41 CYS B O 1
ATOM 1338 N N . ARG B 1 42 ? 7.992 -15.234 -1.151 1 97.94 42 ARG B N 1
ATOM 1339 C CA . ARG B 1 42 ? 7.922 -13.852 -0.689 1 97.94 42 ARG B CA 1
ATOM 1340 C C . ARG B 1 42 ? 6.676 -13.164 -1.227 1 97.94 42 ARG B C 1
ATOM 1342 O O . ARG B 1 42 ? 6.445 -13.133 -2.438 1 97.94 42 ARG B O 1
ATOM 1349 N N . VAL B 1 43 ? 5.875 -12.625 -0.344 1 97.38 43 VAL B N 1
ATOM 1350 C CA . VAL B 1 43 ? 4.672 -11.891 -0.724 1 97.38 43 VAL B CA 1
ATOM 1351 C C . VAL B 1 43 ? 4.836 -10.414 -0.381 1 97.38 43 VAL B C 1
ATOM 1353 O O . VAL B 1 43 ? 5.02 -10.055 0.785 1 97.38 43 VAL B O 1
ATOM 1356 N N . GLU B 1 44 ? 4.758 -9.578 -1.419 1 97.38 44 GLU B N 1
ATOM 1357 C CA . GLU B 1 44 ? 4.957 -8.141 -1.256 1 97.38 44 GLU B CA 1
ATOM 1358 C C . GLU B 1 44 ? 3.764 -7.352 -1.795 1 97.38 44 GLU B C 1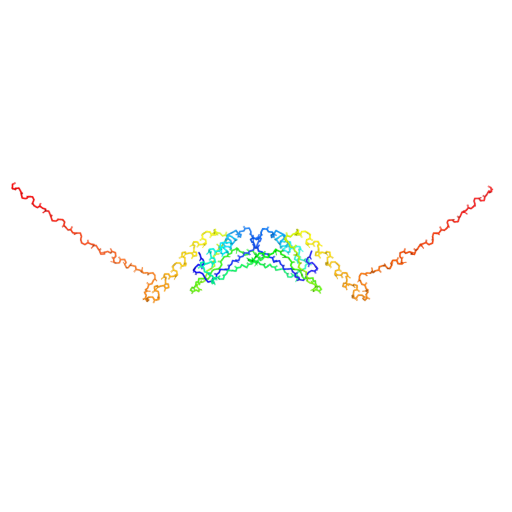
ATOM 1360 O O . GLU B 1 44 ? 3.146 -7.75 -2.785 1 97.38 44 GLU B O 1
ATOM 1365 N N . ILE B 1 45 ? 3.539 -6.266 -1.137 1 97.56 45 ILE B N 1
ATOM 1366 C CA . ILE B 1 45 ? 2.547 -5.328 -1.648 1 97.56 45 ILE B CA 1
ATOM 1367 C C . ILE B 1 45 ? 3.191 -3.959 -1.86 1 97.56 45 ILE B C 1
ATOM 1369 O O . ILE B 1 45 ? 3.889 -3.451 -0.979 1 97.56 45 ILE B O 1
ATOM 1373 N N . HIS B 1 46 ? 3.051 -3.432 -3.078 1 97.12 46 HIS B N 1
ATOM 1374 C CA . HIS B 1 46 ? 3.537 -2.107 -3.449 1 97.12 46 HIS B CA 1
ATOM 1375 C C . HIS B 1 46 ? 2.379 -1.155 -3.732 1 97.12 46 HIS B C 1
ATOM 1377 O O . HIS B 1 46 ? 1.766 -1.216 -4.801 1 97.12 46 HIS B O 1
ATOM 1383 N N . CYS B 1 47 ? 2.168 -0.22 -2.791 1 97.19 47 CYS B N 1
ATOM 1384 C CA . CYS B 1 47 ? 1.125 0.785 -2.963 1 97.19 47 CYS B CA 1
ATOM 1385 C C . CYS B 1 47 ? 1.639 1.969 -3.775 1 97.19 47 CYS B C 1
ATOM 1387 O O . CYS B 1 47 ? 2.676 2.549 -3.447 1 97.19 47 CYS B O 1
ATOM 1389 N N . ARG B 1 48 ? 0.915 2.277 -4.719 1 94.75 48 ARG B N 1
ATOM 1390 C CA . ARG B 1 48 ? 1.294 3.365 -5.617 1 94.75 48 ARG B CA 1
ATOM 1391 C C . ARG B 1 48 ? 0.385 4.574 -5.426 1 94.75 48 ARG B C 1
ATOM 1393 O O . ARG B 1 48 ? -0.649 4.48 -4.758 1 94.75 48 ARG B O 1
ATOM 1400 N N . THR B 1 49 ? 0.782 5.715 -6.098 1 92.88 49 THR B N 1
ATOM 1401 C CA . THR B 1 49 ? -0.024 6.93 -6.062 1 92.88 49 THR B CA 1
ATOM 1402 C C . THR B 1 49 ? -0.373 7.391 -7.473 1 92.88 49 THR B C 1
ATOM 1404 O O . THR B 1 49 ? -1.014 8.43 -7.652 1 92.88 49 THR B O 1
ATOM 1407 N N . ASP B 1 50 ? 0.028 6.594 -8.414 1 92.06 50 ASP B N 1
ATOM 1408 C CA . ASP B 1 50 ? -0.261 6.953 -9.797 1 92.06 50 ASP B CA 1
ATOM 1409 C C . ASP B 1 50 ? -1.521 6.25 -10.297 1 92.06 50 ASP B C 1
ATOM 1411 O O . ASP B 1 50 ? -2.242 5.625 -9.516 1 92.06 50 ASP B O 1
ATOM 1415 N N . ASP B 1 51 ? -1.768 6.445 -11.711 1 93.25 51 ASP B N 1
ATOM 1416 C CA . ASP B 1 51 ? -3.018 5.953 -12.281 1 93.25 51 ASP B CA 1
ATOM 1417 C C . ASP B 1 51 ? -2.797 4.652 -13.055 1 93.25 51 ASP B C 1
ATOM 1419 O O . ASP B 1 51 ? -3.668 4.215 -13.805 1 93.25 51 ASP B O 1
ATOM 1423 N N . ARG B 1 52 ? -1.639 4.062 -12.883 1 96.56 52 ARG B N 1
ATOM 1424 C CA . ARG B 1 52 ? -1.417 2.777 -13.539 1 96.56 52 ARG B CA 1
ATOM 1425 C C . ARG B 1 52 ? -2.383 1.722 -13.008 1 96.56 52 ARG B C 1
ATOM 1427 O O . ARG B 1 52 ? -2.645 1.656 -11.805 1 96.56 52 ARG B O 1
ATOM 1434 N N . PRO B 1 53 ? -2.859 0.869 -13.891 1 97.94 53 PRO B N 1
ATOM 1435 C CA . PRO B 1 53 ? -3.814 -0.146 -13.438 1 97.94 53 PRO B CA 1
ATOM 1436 C C . PRO B 1 53 ? -3.191 -1.15 -12.469 1 97.94 53 PRO B C 1
ATOM 1438 O O . PRO B 1 53 ? -1.989 -1.416 -12.539 1 97.94 53 PRO B O 1
ATOM 1441 N N . PRO B 1 54 ? -4.055 -1.676 -11.57 1 98.69 54 PRO B N 1
ATOM 1442 C CA . PRO B 1 54 ? -3.57 -2.719 -10.664 1 98.69 54 PRO B CA 1
ATOM 1443 C C . PRO B 1 54 ? -3.02 -3.936 -11.406 1 98.69 54 PRO B C 1
ATOM 1445 O O . PRO B 1 54 ? -3.535 -4.305 -12.461 1 98.69 54 PRO B O 1
ATOM 1448 N N . GLN B 1 55 ? -2.01 -4.516 -10.82 1 98.88 55 GLN B N 1
ATOM 1449 C CA . GLN B 1 55 ? -1.438 -5.727 -11.398 1 98.88 55 GLN B CA 1
ATOM 1450 C C . GLN B 1 55 ? -0.812 -6.605 -10.328 1 98.88 55 GLN B C 1
ATOM 1452 O O . GLN B 1 55 ? -0.523 -6.141 -9.219 1 98.88 55 GLN B O 1
ATOM 1457 N N . VAL B 1 56 ? -0.595 -7.844 -10.656 1 98.88 56 VAL B N 1
ATOM 1458 C CA . VAL B 1 56 ? 0.13 -8.82 -9.852 1 98.88 56 VAL B CA 1
ATOM 1459 C C . VAL B 1 56 ? 1.306 -9.383 -10.656 1 98.88 56 VAL B C 1
ATOM 1461 O O . VAL B 1 56 ? 1.122 -9.914 -11.75 1 98.88 56 VAL B O 1
ATOM 1464 N N . VAL B 1 57 ? 2.43 -9.188 -10.117 1 98.88 57 VAL B N 1
ATOM 1465 C CA . VAL B 1 57 ? 3.627 -9.75 -10.734 1 98.88 57 VAL B CA 1
ATOM 1466 C C . VAL B 1 57 ? 4.078 -10.977 -9.953 1 98.88 57 VAL B C 1
ATOM 1468 O O . VAL B 1 57 ? 4.309 -10.906 -8.742 1 98.88 57 VAL B O 1
ATOM 1471 N N . VAL B 1 58 ? 4.227 -12.086 -10.664 1 98.88 58 VAL B N 1
ATOM 1472 C CA . VAL B 1 58 ? 4.629 -13.312 -9.977 1 98.88 58 VAL B CA 1
ATOM 1473 C C . VAL B 1 58 ? 5.941 -13.828 -10.57 1 98.88 58 VAL B C 1
ATOM 1475 O O . VAL B 1 58 ? 6.246 -13.578 -11.734 1 98.88 58 VAL B O 1
ATOM 1478 N N . THR B 1 59 ? 6.695 -14.398 -9.734 1 98.88 59 THR B N 1
ATOM 1479 C CA . THR B 1 59 ? 7.879 -15.156 -10.125 1 98.88 59 THR B CA 1
ATOM 1480 C C . THR B 1 59 ? 7.727 -16.625 -9.766 1 98.88 59 THR B C 1
ATOM 1482 O O . THR B 1 59 ? 7.492 -16.969 -8.602 1 98.88 59 THR B O 1
ATOM 1485 N N . TYR B 1 60 ? 7.762 -17.453 -10.789 1 98.38 60 TYR B N 1
ATOM 1486 C CA . TYR B 1 60 ? 7.699 -18.891 -10.547 1 98.38 60 TYR B CA 1
ATOM 1487 C C . TYR B 1 60 ? 9.016 -19.406 -9.977 1 98.38 60 TYR B C 1
ATOM 1489 O O . TYR B 1 60 ? 10.047 -18.734 -10.07 1 98.38 60 TYR B O 1
ATOM 1497 N N . VAL B 1 61 ? 8.992 -20.656 -9.414 1 96.38 61 VAL B N 1
ATOM 1498 C CA . VAL B 1 61 ? 10.148 -21.219 -8.734 1 96.38 61 VAL B CA 1
ATOM 1499 C C . VAL B 1 61 ? 11.297 -21.391 -9.727 1 96.38 61 VAL B C 1
ATOM 1501 O O . VAL B 1 61 ? 12.469 -21.297 -9.344 1 96.38 61 VAL B O 1
ATOM 1504 N N . ASN B 1 62 ? 11.016 -21.531 -10.984 1 94.31 62 ASN B N 1
ATOM 1505 C CA . ASN B 1 62 ? 12.062 -21.719 -11.984 1 94.31 62 ASN B CA 1
ATOM 1506 C C . ASN B 1 62 ? 12.609 -20.391 -12.484 1 94.31 62 ASN B C 1
ATOM 1508 O O . ASN B 1 62 ? 13.414 -20.344 -13.414 1 94.31 62 ASN B O 1
ATOM 1512 N N . GLY B 1 63 ? 12.016 -19.266 -12.023 1 96.81 63 GLY B N 1
ATOM 1513 C CA . GLY B 1 63 ? 12.578 -17.953 -12.336 1 96.81 63 GLY B CA 1
ATOM 1514 C C . GLY B 1 63 ? 11.75 -17.172 -13.336 1 96.81 63 GLY B C 1
ATOM 1515 O O . GLY B 1 63 ? 11.992 -15.984 -13.562 1 96.81 63 GLY B O 1
ATOM 1516 N N . VAL B 1 64 ? 10.828 -17.828 -13.969 1 97.12 64 VAL B N 1
ATOM 1517 C CA . VAL B 1 64 ? 9.984 -17.156 -14.945 1 97.12 64 VAL B CA 1
ATOM 1518 C C . VAL B 1 64 ? 9.102 -16.125 -14.234 1 97.12 64 VAL B C 1
ATOM 1520 O O . VAL B 1 64 ? 8.492 -16.422 -13.203 1 97.12 64 VAL B O 1
ATOM 1523 N N . GLU B 1 65 ? 9.008 -14.906 -14.805 1 98.56 65 GLU B N 1
ATOM 1524 C CA . GLU B 1 65 ? 8.195 -13.828 -14.242 1 98.56 65 GLU B CA 1
ATOM 1525 C C . GLU B 1 65 ? 7.016 -13.5 -15.156 1 98.56 65 GLU B C 1
ATOM 1527 O O . GLU B 1 65 ? 7.141 -13.531 -16.375 1 98.56 65 GLU B O 1
ATOM 1532 N N . GLU B 1 66 ? 5.965 -13.219 -14.539 1 98.25 66 GLU B N 1
ATOM 1533 C CA . GLU B 1 66 ? 4.762 -12.836 -15.273 1 98.25 66 GLU B CA 1
ATOM 1534 C C . GLU B 1 66 ? 4.027 -11.695 -14.578 1 98.25 66 GLU B C 1
ATOM 1536 O O . GLU B 1 66 ? 3.816 -11.734 -13.359 1 98.25 66 GLU B O 1
ATOM 1541 N N . ALA B 1 67 ? 3.678 -10.688 -15.352 1 98.81 67 ALA B N 1
ATOM 1542 C CA . ALA B 1 67 ? 2.799 -9.625 -14.883 1 98.81 67 ALA B CA 1
ATOM 1543 C C . ALA B 1 67 ? 1.356 -9.867 -15.312 1 98.81 67 ALA B C 1
ATOM 1545 O O . ALA B 1 67 ? 1.074 -9.992 -16.516 1 98.81 67 ALA B O 1
ATOM 1546 N N . ILE B 1 68 ? 0.494 -9.891 -14.383 1 98.81 68 ILE B N 1
ATOM 1547 C CA . ILE B 1 68 ? -0.896 -10.234 -14.664 1 98.81 68 ILE B CA 1
ATOM 1548 C C . ILE B 1 68 ? -1.794 -9.039 -14.359 1 98.81 68 ILE B C 1
ATOM 1550 O O . ILE B 1 68 ? -1.684 -8.43 -13.289 1 98.81 68 ILE B O 1
ATOM 1554 N N . ASP B 1 69 ? -2.656 -8.711 -15.344 1 98.81 69 ASP B N 1
ATOM 1555 C CA . ASP B 1 69 ? -3.627 -7.629 -15.211 1 98.81 69 ASP B CA 1
ATOM 1556 C C . ASP B 1 69 ? -4.688 -7.969 -14.164 1 98.81 69 ASP B C 1
ATOM 1558 O O . ASP B 1 69 ? -5.477 -8.898 -14.352 1 98.81 69 ASP B O 1
ATOM 1562 N N . ALA B 1 70 ? -4.727 -7.207 -13.125 1 98.81 70 ALA B N 1
ATOM 1563 C CA . ALA B 1 70 ? -5.68 -7.465 -12.047 1 98.81 70 ALA B CA 1
ATOM 1564 C C . ALA B 1 70 ? -6.852 -6.488 -12.109 1 98.81 70 ALA B C 1
ATOM 1566 O O . ALA B 1 70 ? -7.758 -6.543 -11.281 1 98.81 70 ALA B O 1
ATOM 1567 N N . ALA B 1 71 ? -6.816 -5.555 -13.031 1 98.62 71 ALA B N 1
ATOM 1568 C CA . ALA B 1 71 ? -7.934 -4.629 -13.203 1 98.62 71 ALA B CA 1
ATOM 1569 C C . ALA B 1 71 ? -9.094 -5.297 -13.93 1 98.62 71 ALA B C 1
ATOM 1571 O O . ALA B 1 71 ? -10.258 -5.086 -13.586 1 98.62 71 ALA B O 1
ATOM 1572 N N . SER B 1 72 ? -8.742 -6.125 -14.867 1 98.44 72 SER B N 1
ATOM 1573 C CA . SER B 1 72 ? -9.773 -6.688 -15.734 1 98.44 72 SER B CA 1
ATOM 1574 C C . SER B 1 72 ? -9.984 -8.172 -15.461 1 98.44 72 SER B C 1
ATOM 1576 O O . SER B 1 72 ? -10.82 -8.812 -16.094 1 98.44 72 SER B O 1
ATOM 1578 N N . ASN B 1 73 ? -9.25 -8.789 -14.562 1 98.56 73 ASN B N 1
ATOM 1579 C CA . ASN B 1 73 ? -9.367 -10.203 -14.211 1 98.56 73 ASN B CA 1
ATOM 1580 C C . ASN B 1 73 ? -9.656 -10.391 -12.727 1 98.56 73 ASN B C 1
ATOM 1582 O O . ASN B 1 73 ? -8.977 -9.805 -11.883 1 98.56 73 ASN B O 1
ATOM 1586 N N . PRO B 1 74 ? -10.727 -11.109 -12.492 1 98.62 74 PRO B N 1
ATOM 1587 C CA . PRO B 1 74 ? -10.992 -11.391 -11.078 1 98.62 74 PRO B CA 1
ATOM 1588 C C . PRO B 1 74 ? -9.891 -12.234 -10.43 1 98.62 74 PRO B C 1
ATOM 1590 O O . PRO B 1 74 ? -9.172 -12.953 -11.125 1 98.62 74 PRO B O 1
ATOM 1593 N N . ALA B 1 75 ? -9.82 -12.195 -9.195 1 98.75 75 ALA B N 1
ATOM 1594 C CA . ALA B 1 75 ? -8.789 -12.891 -8.43 1 98.75 75 ALA B CA 1
ATOM 1595 C C . ALA B 1 75 ? -8.781 -14.383 -8.75 1 98.75 75 ALA B C 1
ATOM 1597 O O . ALA B 1 75 ? -7.711 -14.984 -8.867 1 98.75 75 ALA B O 1
ATOM 1598 N N . GLN B 1 76 ? -9.906 -14.883 -8.93 1 98.38 76 GLN B N 1
ATOM 1599 C CA . GLN B 1 76 ? -10.016 -16.312 -9.195 1 98.38 76 GLN B CA 1
ATOM 1600 C C . GLN B 1 76 ? -9.383 -16.672 -10.531 1 98.38 76 GLN B C 1
ATOM 1602 O O . GLN B 1 76 ? -8.703 -17.703 -10.656 1 98.38 76 GLN B O 1
ATOM 1607 N N . ALA B 1 77 ? -9.648 -15.906 -11.5 1 98.69 77 ALA B N 1
ATOM 1608 C CA . ALA B 1 77 ? -9.055 -16.141 -12.812 1 98.69 77 ALA B CA 1
ATOM 1609 C C . ALA B 1 77 ? -7.535 -16.031 -12.758 1 98.69 77 ALA B C 1
ATOM 1611 O O . ALA B 1 77 ? -6.828 -16.812 -13.398 1 98.69 77 ALA B O 1
ATOM 1612 N N . ILE B 1 78 ? -7.051 -15.117 -12.055 1 98.75 78 ILE B N 1
ATOM 1613 C CA . ILE B 1 78 ? -5.613 -14.914 -11.906 1 98.75 78 ILE B CA 1
ATOM 1614 C C . ILE B 1 78 ? -4.988 -16.125 -11.211 1 98.75 78 ILE B C 1
ATOM 1616 O O . ILE B 1 78 ? -3.971 -16.641 -11.664 1 98.75 78 ILE B O 1
ATOM 1620 N N . SER B 1 79 ? -5.664 -16.547 -10.188 1 98.25 79 SER B N 1
ATOM 1621 C CA . SER B 1 79 ? -5.184 -17.719 -9.469 1 98.25 79 SER B CA 1
ATOM 1622 C C . SER B 1 79 ? -5.137 -18.938 -10.375 1 98.25 79 SER B C 1
ATOM 1624 O O . SER B 1 79 ? -4.172 -19.719 -10.336 1 98.25 79 SER B O 1
ATOM 1626 N N . GLN B 1 80 ? -6.145 -19.062 -11.133 1 98.38 80 GLN B N 1
ATOM 1627 C CA . GLN B 1 80 ? -6.203 -20.203 -12.047 1 98.38 80 GLN B CA 1
ATOM 1628 C C . GLN B 1 80 ? -5.09 -20.125 -13.094 1 98.38 80 GLN B C 1
ATOM 1630 O O . GLN B 1 80 ? -4.469 -21.125 -13.43 1 98.38 80 GLN B O 1
ATOM 1635 N N . ARG B 1 81 ? -4.91 -19 -13.594 1 98.19 81 ARG B N 1
ATOM 1636 C CA . ARG B 1 81 ? -3.836 -18.781 -14.555 1 98.19 81 ARG B CA 1
ATOM 1637 C C . ARG B 1 81 ? -2.484 -19.172 -13.969 1 98.19 81 ARG B C 1
ATOM 1639 O O . ARG B 1 81 ? -1.691 -19.844 -14.617 1 98.19 81 ARG B O 1
ATOM 1646 N N . ILE B 1 82 ? -2.23 -18.734 -12.789 1 98.38 82 ILE B N 1
ATOM 1647 C CA . ILE B 1 82 ? -0.975 -19.047 -12.117 1 98.38 82 ILE B CA 1
ATOM 1648 C C . ILE B 1 82 ? -0.849 -20.547 -11.922 1 98.38 82 ILE B C 1
ATOM 1650 O O . ILE B 1 82 ? 0.214 -21.125 -12.164 1 98.38 82 ILE B O 1
ATOM 1654 N N . PHE B 1 83 ? -1.925 -21.141 -11.555 1 97.38 83 PHE B N 1
ATOM 1655 C CA . PHE B 1 83 ? -1.934 -22.594 -11.344 1 97.38 83 PHE B CA 1
ATOM 1656 C C . PHE B 1 83 ? -1.613 -23.328 -12.641 1 97.38 83 PHE B C 1
ATOM 1658 O O . PHE B 1 83 ? -0.735 -24.188 -12.664 1 97.38 83 PHE B O 1
ATOM 1665 N N . ASP B 1 84 ? -2.312 -22.969 -13.688 1 97.75 84 ASP B N 1
ATOM 1666 C CA . ASP B 1 84 ? -2.117 -23.609 -14.977 1 97.75 84 ASP B CA 1
ATOM 1667 C C . ASP B 1 84 ? -0.682 -23.438 -15.469 1 97.75 84 ASP B C 1
ATOM 1669 O O . ASP B 1 84 ? -0.043 -24.406 -15.898 1 97.75 84 ASP B O 1
ATOM 1673 N N . ARG B 1 85 ? -0.271 -22.25 -15.422 1 97.56 85 ARG B N 1
ATOM 1674 C CA . ARG B 1 85 ? 1.084 -21.969 -15.875 1 97.56 85 ARG B CA 1
ATOM 1675 C C . ARG B 1 85 ? 2.119 -22.672 -15 1 97.56 85 ARG B C 1
ATOM 1677 O O . ARG B 1 85 ? 3.102 -23.219 -15.508 1 97.56 85 ARG B O 1
ATOM 1684 N N . GLY B 1 86 ? 1.883 -22.656 -13.727 1 97.31 86 GLY B N 1
ATOM 1685 C CA . GLY B 1 86 ? 2.775 -23.359 -12.812 1 97.31 86 GLY B CA 1
ATOM 1686 C C . GLY B 1 86 ? 2.887 -24.844 -13.102 1 97.31 86 GLY B C 1
ATOM 1687 O O . GLY B 1 86 ? 3.988 -25.391 -13.125 1 97.31 86 GLY B O 1
ATOM 1688 N N . GLN B 1 87 ? 1.797 -25.422 -13.32 1 95.62 87 GLN B N 1
ATOM 1689 C CA . GLN B 1 87 ? 1.773 -26.828 -13.664 1 95.62 87 GLN B CA 1
ATOM 1690 C C . GLN B 1 87 ? 2.523 -27.109 -14.969 1 95.62 87 GLN B C 1
ATOM 1692 O O . GLN B 1 87 ? 3.295 -28.062 -15.055 1 95.62 87 GLN B O 1
ATOM 1697 N N . PHE B 1 88 ? 2.252 -26.266 -15.906 1 95.5 88 PHE B N 1
ATOM 1698 C CA . PHE B 1 88 ? 2.908 -26.375 -17.203 1 95.5 88 PHE B CA 1
ATOM 1699 C C . PHE B 1 88 ? 4.422 -26.281 -17.062 1 95.5 88 PHE B C 1
ATOM 1701 O O . PHE B 1 88 ? 5.16 -27.125 -17.562 1 95.5 88 PHE B O 1
ATOM 1708 N N . LEU B 1 89 ? 4.859 -25.297 -16.359 1 95.06 89 LEU B N 1
ATOM 1709 C CA . LEU B 1 89 ? 6.289 -25.047 -16.203 1 95.06 89 LEU B CA 1
ATOM 1710 C C . LEU B 1 89 ? 6.953 -26.188 -15.438 1 95.06 89 LEU B C 1
ATOM 1712 O O . LEU B 1 89 ? 8.07 -26.609 -15.766 1 95.06 89 LEU B O 1
ATOM 1716 N N . GLU B 1 90 ? 6.258 -26.656 -14.422 1 93.12 90 GLU B N 1
ATOM 1717 C CA . GLU B 1 90 ? 6.781 -27.797 -13.664 1 93.12 90 GLU B CA 1
ATOM 1718 C C . GLU B 1 90 ? 6.938 -29.016 -14.547 1 93.12 90 GLU B C 1
ATOM 1720 O O . GLU B 1 90 ? 7.957 -29.719 -14.484 1 93.12 90 GLU B O 1
ATOM 1725 N N . THR B 1 91 ? 5.922 -29.266 -15.367 1 92.5 91 THR B N 1
ATOM 1726 C CA . THR B 1 91 ? 5.957 -30.391 -16.281 1 92.5 91 THR B CA 1
ATOM 1727 C C . THR B 1 91 ? 7.078 -30.234 -17.312 1 92.5 91 THR B C 1
ATOM 1729 O O . THR B 1 91 ? 7.84 -31.172 -17.562 1 92.5 91 THR B O 1
ATOM 1732 N N . GLU B 1 92 ? 7.184 -29.094 -17.781 1 91.56 92 GLU B N 1
ATOM 1733 C CA . GLU B 1 92 ? 8.242 -28.812 -18.75 1 91.56 92 GLU B CA 1
ATOM 1734 C C . GLU B 1 92 ? 9.625 -29.047 -18.125 1 91.56 92 GLU B C 1
ATOM 1736 O O . GLU B 1 92 ? 10.5 -29.625 -18.766 1 91.56 92 GL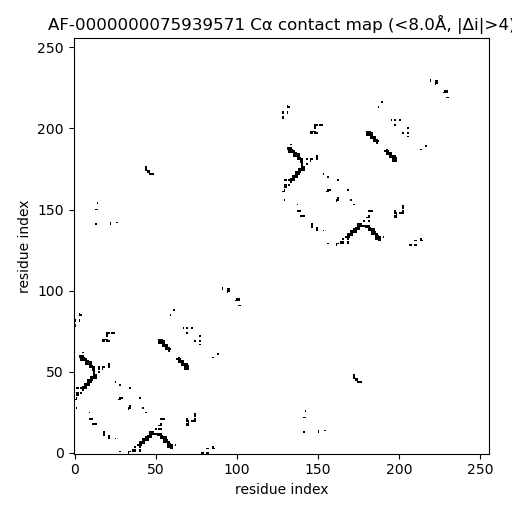U B O 1
ATOM 1741 N N . GLN B 1 93 ? 9.742 -28.578 -16.938 1 90.94 93 GLN B N 1
ATOM 1742 C CA . GLN B 1 93 ? 11.016 -28.734 -16.234 1 90.94 93 GLN B CA 1
ATOM 1743 C C . GLN B 1 93 ? 11.336 -30.203 -16 1 90.94 93 GLN B C 1
ATOM 1745 O O . GLN B 1 93 ? 12.484 -30.625 -16.141 1 90.94 93 GLN B O 1
ATOM 1750 N N . MET B 1 94 ? 10.273 -30.953 -15.688 1 91.25 94 MET B N 1
ATOM 1751 C CA . MET B 1 94 ? 10.445 -32.375 -15.453 1 91.25 94 MET B CA 1
ATOM 1752 C C . MET B 1 94 ? 10.891 -33.094 -16.734 1 91.25 94 MET B C 1
ATOM 1754 O O . MET B 1 94 ? 11.781 -33.938 -16.688 1 91.25 94 MET B O 1
ATOM 1758 N N . PHE B 1 95 ? 10.344 -32.688 -17.875 1 90 95 PHE B N 1
ATOM 1759 C CA . PHE B 1 95 ? 10.719 -33.281 -19.156 1 90 95 PHE B CA 1
ATOM 1760 C C . PHE B 1 95 ? 12.148 -32.906 -19.531 1 90 95 PHE B C 1
ATOM 1762 O O . PHE B 1 95 ? 12.914 -33.75 -19.984 1 90 95 PHE B O 1
ATOM 1769 N N . ARG B 1 96 ? 12.469 -31.641 -19.312 1 89.5 96 ARG B N 1
ATOM 1770 C CA . ARG B 1 96 ? 13.805 -31.156 -19.641 1 89.5 96 ARG B CA 1
ATOM 1771 C C . ARG B 1 96 ? 14.867 -31.891 -18.828 1 89.5 96 ARG B C 1
ATOM 1773 O O . ARG B 1 96 ? 15.906 -32.281 -19.375 1 89.5 96 ARG B O 1
ATOM 1780 N N . GLU B 1 97 ? 14.609 -32.094 -17.578 1 91.38 97 GLU B N 1
ATOM 1781 C CA . GLU B 1 97 ? 15.547 -32.781 -16.688 1 91.38 97 GLU B CA 1
ATOM 1782 C C . GLU B 1 97 ? 15.703 -34.25 -17.078 1 91.38 97 GLU B C 1
ATOM 1784 O O . GLU B 1 97 ? 16.766 -34.844 -16.875 1 91.38 97 GLU B O 1
ATOM 1789 N N . ALA B 1 98 ? 14.609 -34.812 -17.688 1 91.62 98 ALA B N 1
ATOM 1790 C CA . ALA B 1 98 ? 14.625 -36.219 -18.125 1 91.62 98 ALA B CA 1
ATOM 1791 C C . ALA B 1 98 ? 15.211 -36.344 -19.531 1 91.62 98 ALA B C 1
ATOM 1793 O O . ALA B 1 98 ? 15.312 -37.438 -20.062 1 91.62 98 ALA B O 1
ATOM 1794 N N . GLY B 1 99 ? 15.648 -35.219 -20.125 1 89.62 99 GLY B N 1
ATOM 1795 C CA . GLY B 1 99 ? 16.203 -35.219 -21.469 1 89.62 99 GLY B CA 1
ATOM 1796 C C . GLY B 1 99 ? 15.148 -35.438 -22.547 1 89.62 99 GLY B C 1
ATOM 1797 O O . GLY B 1 99 ? 15.469 -35.906 -23.656 1 89.62 99 GLY B O 1
ATOM 1798 N N . GLU B 1 100 ? 13.93 -35.219 -22.219 1 87.38 100 GLU B N 1
ATOM 1799 C CA . GLU B 1 100 ? 12.828 -35.438 -23.156 1 87.38 100 GLU B CA 1
ATOM 1800 C C . GLU B 1 100 ? 12.312 -34.094 -23.688 1 87.38 100 GLU B C 1
ATOM 1802 O O . GLU B 1 100 ? 12.469 -33.062 -23.047 1 87.38 100 GLU B O 1
ATOM 1807 N N . PHE B 1 101 ? 11.852 -34.125 -25 1 80.38 101 PHE B N 1
ATOM 1808 C CA . PHE B 1 101 ? 11.258 -32.938 -25.594 1 80.38 101 PHE B CA 1
ATOM 1809 C C . PHE B 1 101 ? 9.867 -32.688 -25.031 1 80.38 101 PHE B C 1
ATOM 1811 O O . PHE B 1 101 ? 9.125 -33.625 -24.75 1 80.38 101 PHE B O 1
ATOM 1818 N N . TRP B 1 102 ? 9.578 -31.562 -24.703 1 78.5 102 TRP B N 1
ATOM 1819 C CA . TRP B 1 102 ? 8.266 -31.109 -24.266 1 78.5 102 TRP B CA 1
ATOM 1820 C C . TRP B 1 102 ? 7.742 -30 -25.172 1 78.5 102 TRP B C 1
ATOM 1822 O O . TRP B 1 102 ? 8.477 -29.062 -25.516 1 78.5 102 TRP B O 1
ATOM 1832 N N . PRO B 1 103 ? 6.363 -29.891 -25.406 1 74.88 103 PRO B N 1
ATOM 1833 C CA . PRO B 1 103 ? 5.402 -30.953 -25.062 1 74.88 103 PRO B CA 1
ATOM 1834 C C . PRO B 1 103 ? 5.637 -32.25 -25.844 1 74.88 103 PRO B C 1
ATOM 1836 O O . PRO B 1 103 ? 6.246 -32.219 -26.922 1 74.88 103 PRO B O 1
ATOM 1839 N N . VAL B 1 104 ? 5.371 -33.312 -25.234 1 68.31 104 VAL B N 1
ATOM 1840 C CA . VAL B 1 104 ? 5.465 -34.594 -25.922 1 68.31 104 VAL B CA 1
ATOM 1841 C C . VAL B 1 104 ? 4.559 -34.594 -27.156 1 68.31 104 VAL B C 1
ATOM 1843 O O . VAL B 1 104 ? 3.346 -34.375 -27.031 1 68.31 104 VAL B O 1
ATOM 1846 N N . VAL B 1 105 ? 5.074 -34.156 -28.203 1 62.75 105 VAL B N 1
ATOM 1847 C CA . VAL B 1 105 ? 4.332 -34.219 -29.469 1 62.75 105 VAL B CA 1
ATOM 1848 C C . VAL B 1 105 ? 4.051 -35.688 -29.828 1 62.75 105 VAL B C 1
ATOM 1850 O O . VAL B 1 105 ? 4.977 -36.469 -29.969 1 62.75 105 VAL B O 1
ATOM 1853 N N . ILE B 1 106 ? 2.883 -36.156 -29.422 1 58.66 106 ILE B N 1
ATOM 1854 C CA . ILE B 1 106 ? 2.518 -37.469 -29.906 1 58.66 106 ILE B CA 1
ATOM 1855 C C . ILE B 1 106 ? 2.418 -37.469 -31.422 1 58.66 106 ILE B C 1
ATOM 1857 O O . ILE B 1 106 ? 1.652 -36.688 -32 1 58.66 106 ILE B O 1
ATOM 1861 N N . PRO B 1 107 ? 3.406 -38 -32.062 1 55.88 107 PRO B N 1
ATOM 1862 C CA . PRO B 1 107 ? 3.355 -38 -33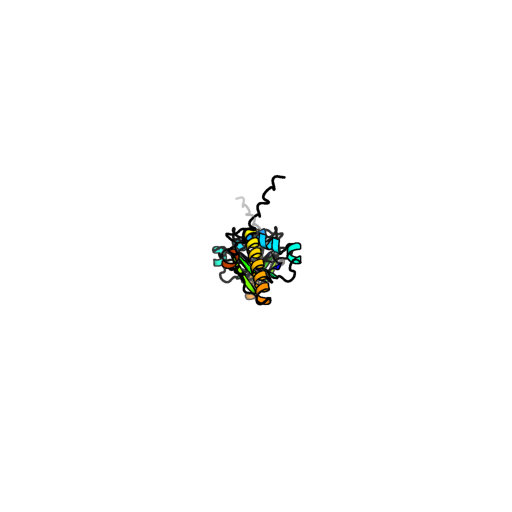.531 1 55.88 107 PRO B CA 1
ATOM 1863 C C . PRO B 1 107 ? 2.004 -38.469 -34.062 1 55.88 107 PRO B C 1
ATOM 1865 O O . PRO B 1 107 ? 1.359 -39.344 -33.469 1 55.88 107 PRO B O 1
ATOM 1868 N N . GLU B 1 108 ? 1.39 -37.562 -34.75 1 57.69 108 GLU B N 1
ATOM 1869 C CA . GLU B 1 108 ? 0.151 -37.906 -35.438 1 57.69 108 GLU B CA 1
ATOM 1870 C C . GLU B 1 108 ? 0.208 -39.312 -36 1 57.69 108 GLU B C 1
ATOM 1872 O O . GLU B 1 108 ? -0.81 -40 -36.062 1 57.69 108 GLU B O 1
ATOM 1877 N N . GLY B 1 109 ? 1.412 -39.594 -36.375 1 53.25 109 GLY B N 1
ATOM 1878 C CA . GLY B 1 109 ? 1.54 -40.875 -37.062 1 53.25 109 GLY B CA 1
ATOM 1879 C C . GLY B 1 109 ? 1.229 -42.062 -36.188 1 53.25 109 GLY B C 1
ATOM 1880 O O . GLY B 1 109 ? 0.975 -43.156 -36.688 1 53.25 109 GLY B O 1
ATOM 1881 N N . GLU B 1 110 ? 1.52 -41.938 -34.906 1 53.72 110 GLU B N 1
ATOM 1882 C CA . GLU B 1 110 ? 1.295 -43.062 -34.031 1 53.72 110 GLU B CA 1
ATOM 1883 C C . GLU B 1 110 ? -0.194 -43.281 -33.781 1 53.72 110 GLU B C 1
ATOM 1885 O O . GLU B 1 110 ? -0.591 -44.312 -33.219 1 53.72 110 GLU B O 1
ATOM 1890 N N . PHE B 1 111 ? -0.971 -42.281 -34 1 48.53 111 PHE B N 1
ATOM 1891 C CA . PHE B 1 111 ? -2.406 -42.5 -33.875 1 48.53 111 PHE B CA 1
ATOM 1892 C C . PHE B 1 111 ? -2.902 -43.469 -34.969 1 48.53 111 PHE B C 1
ATOM 1894 O O . PHE B 1 111 ? -3.951 -44.094 -34.781 1 48.53 111 PHE B O 1
ATOM 1901 N N . HIS B 1 112 ? -2.307 -43.406 -36.125 1 45.28 112 HIS B N 1
ATOM 1902 C CA . HIS B 1 112 ? -2.898 -44.125 -37.219 1 45.28 112 HIS B CA 1
ATOM 1903 C C . HIS B 1 112 ? -2.568 -45.625 -37.156 1 45.28 112 HIS B C 1
ATOM 1905 O O . HIS B 1 112 ? -2.561 -46.312 -38.156 1 45.28 112 HIS B O 1
ATOM 1911 N N . GLN B 1 113 ? -1.938 -46.062 -36 1 42.59 113 GLN B N 1
ATOM 1912 C CA . GLN B 1 113 ? -1.818 -47.531 -36.125 1 42.59 113 GLN B CA 1
ATOM 1913 C C . GLN B 1 113 ? -3.188 -48.188 -36.031 1 42.59 113 GLN B C 1
ATOM 1915 O O . GLN B 1 113 ? -3.883 -48.094 -35.031 1 42.59 113 GLN B O 1
ATOM 1920 N N . SER B 1 114 ? -3.912 -48.25 -37.094 1 43.78 114 SER B N 1
ATOM 1921 C CA . SER B 1 114 ? -5.148 -49 -37.281 1 43.78 114 SER B CA 1
ATOM 1922 C C . SER B 1 114 ? -5.023 -50.406 -36.75 1 43.78 114 SER B C 1
ATOM 1924 O O . SER B 1 114 ? -4.039 -51.094 -37.031 1 43.78 114 SER B O 1
ATOM 1926 N N . PHE B 1 115 ? -5.438 -50.688 -35.531 1 46.69 115 PHE B N 1
ATOM 1927 C CA . PHE B 1 115 ? -5.543 -52.062 -35.031 1 46.69 115 PHE B CA 1
ATOM 1928 C C . PHE B 1 115 ? -6.16 -52.969 -36.125 1 46.69 115 PHE B C 1
ATOM 1930 O O . PHE B 1 115 ? -7.207 -52.656 -36.688 1 46.69 115 PHE B O 1
ATOM 1937 N N . PRO B 1 116 ? -5.441 -53.875 -36.781 1 44.22 116 PRO B N 1
ATOM 1938 C CA . PRO B 1 116 ? -6.078 -54.812 -37.719 1 44.22 116 PRO B CA 1
ATOM 1939 C C . PRO B 1 116 ? -7.312 -55.469 -37.125 1 44.22 116 PRO B C 1
ATOM 1941 O O . PRO B 1 116 ? -7.305 -55.875 -35.969 1 44.22 116 PRO B O 1
ATOM 1944 N N . GLY B 1 117 ? -8.492 -55.062 -37.375 1 42.16 117 GLY B N 1
ATOM 1945 C CA . GLY B 1 117 ? -9.766 -55.656 -37.031 1 42.16 117 GLY B CA 1
ATOM 1946 C C . GLY B 1 117 ? -9.75 -57.188 -37.094 1 42.16 117 GLY B C 1
ATOM 1947 O O . GLY B 1 117 ? -9.227 -57.75 -38.031 1 42.16 117 GLY B O 1
ATOM 1948 N N . ILE B 1 118 ? -9.648 -57.875 -35.969 1 48.31 118 ILE B N 1
ATOM 1949 C CA . ILE B 1 118 ? -9.805 -59.312 -35.844 1 48.31 118 ILE B CA 1
ATOM 1950 C C . ILE B 1 118 ? -11.023 -59.781 -36.656 1 48.31 118 ILE B C 1
ATOM 1952 O O . ILE B 1 118 ? -12.133 -59.281 -36.438 1 48.31 118 ILE B O 1
ATOM 1956 N N . LYS B 1 119 ? -10.914 -60.344 -37.875 1 48.88 119 LYS B N 1
ATOM 1957 C CA . LYS B 1 119 ? -11.953 -60.938 -38.688 1 48.88 119 LYS B CA 1
ATOM 1958 C C . LYS B 1 119 ? -12.664 -62.062 -37.938 1 48.88 119 LYS B C 1
ATOM 1960 O O . LYS B 1 119 ? -12.023 -62.969 -37.406 1 48.88 119 LYS B O 1
ATOM 1965 N N . PRO B 1 120 ? -13.922 -61.938 -37.406 1 48.16 120 PRO B N 1
ATOM 1966 C CA . PRO B 1 120 ? -14.695 -63 -36.781 1 48.16 120 PRO B CA 1
ATOM 1967 C C . PRO B 1 120 ? -14.852 -64.25 -37.688 1 48.16 120 PRO B C 1
ATOM 1969 O O . PRO B 1 120 ? -15.125 -64.062 -38.875 1 48.16 120 PRO B O 1
ATOM 1972 N N . GLU B 1 121 ? -14.188 -65.375 -37.562 1 48.62 121 GLU B N 1
ATOM 1973 C CA . GLU B 1 121 ? -14.328 -66.625 -38.25 1 48.62 121 GLU B CA 1
ATOM 1974 C C . GLU B 1 121 ? -15.766 -67.188 -38.156 1 48.62 121 GLU B C 1
ATOM 1976 O O . GLU B 1 121 ? -16.344 -67.188 -37.094 1 48.62 121 GLU B O 1
ATOM 1981 N N . LYS B 1 122 ? -16.609 -67.062 -39.156 1 48.34 122 LYS B N 1
ATOM 1982 C CA . LYS B 1 122 ? -17.953 -67.625 -39.312 1 48.34 122 LYS B CA 1
ATOM 1983 C C . LYS B 1 122 ? -18.016 -69.062 -38.938 1 48.34 122 LYS B C 1
ATOM 1985 O O . LYS B 1 122 ? -17.25 -69.875 -39.469 1 48.34 122 LYS B O 1
ATOM 1990 N N . ALA B 1 123 ? -18.578 -69.5 -37.75 1 46.31 123 ALA B N 1
ATOM 1991 C CA . ALA B 1 123 ? -18.875 -70.875 -37.312 1 46.31 123 ALA B CA 1
ATOM 1992 C C . ALA B 1 123 ? -19.719 -71.625 -38.344 1 46.31 123 ALA B C 1
ATOM 1994 O O . ALA B 1 123 ? -20.797 -71.125 -38.75 1 46.31 123 ALA B O 1
ATOM 1995 N N . GLU B 1 124 ? -19.172 -72.188 -39.281 1 45.28 124 GLU B N 1
ATOM 1996 C CA . GLU B 1 124 ? -19.891 -73.125 -40.188 1 45.28 124 GLU B CA 1
ATOM 1997 C C . GLU B 1 124 ? -20.812 -74.062 -39.438 1 45.28 124 GLU B C 1
ATOM 1999 O O . GLU B 1 124 ? -20.375 -74.75 -38.5 1 45.28 124 GLU B O 1
ATOM 2004 N N . GLU B 1 125 ? -22.062 -73.625 -39.125 1 44.5 125 GLU B N 1
ATOM 2005 C CA . GLU B 1 125 ? -23.125 -74.438 -38.594 1 44.5 125 GLU B CA 1
ATOM 2006 C C . GLU B 1 125 ? -23.203 -75.75 -39.344 1 44.5 125 GLU B C 1
ATOM 2008 O O . GLU B 1 125 ? -23.438 -75.812 -40.531 1 44.5 125 GLU B O 1
ATOM 2013 N N . LYS B 1 126 ? -22.406 -76.75 -39.031 1 43.12 126 LYS B N 1
ATOM 2014 C CA . LYS B 1 126 ? -22.594 -78.125 -39.531 1 43.12 126 LYS B CA 1
ATOM 2015 C C . LYS B 1 126 ? -24.016 -78.625 -39.25 1 43.12 126 LYS B C 1
ATOM 2017 O O . LYS B 1 126 ? -24.469 -78.562 -38.125 1 43.12 126 LYS B O 1
ATOM 2022 N N . SER B 1 127 ? -25.016 -78.438 -40.156 1 43.25 127 SER B N 1
ATOM 2023 C CA . SER B 1 127 ? -26.312 -79.125 -40.281 1 43.25 127 SER B CA 1
ATOM 2024 C C . SER B 1 127 ? -26.188 -80.625 -40.031 1 43.25 127 SER B C 1
ATOM 2026 O O . SER B 1 127 ? -25.891 -81.375 -40.969 1 43.25 127 SER B O 1
ATOM 2028 N N . GLN B 1 128 ? -25.672 -81.062 -38.938 1 32.12 128 GLN B N 1
ATOM 2029 C CA . GLN B 1 128 ? -26.047 -82.438 -38.594 1 32.12 128 GLN B CA 1
ATOM 2030 C C . GLN B 1 128 ? -27.516 -82.5 -38.156 1 32.12 128 GLN B C 1
ATOM 2032 O O . GLN B 1 128 ? -27.984 -81.688 -37.438 1 32.12 128 GLN B O 1
#

InterPro domains:
  IPR019716 Large ribosomal subunit protein mL53 [PF10780] (13-63)
  IPR052473 Mitochondrial Large Ribosomal Subunit mL53 [PTHR33618] (1-126)

Secondary structure (DSSP, 8-state):
-GGGEEEEEEEE-TT-TTTHHHHHHHHHHHSHHHHHH-TT-EEEEEE--S-PPPEEEEEETTS-EEEEE-SSS-HHHHHHHHHHHHHHHHHHHHHHHTT--SS----HHHHT----------------/-GGGEEEEEEEE-TT-TTTHHHHHHHHHHHSHHHHHH-TT-EEEEEE--S-PPPEEEEEETTS-EEEEE-SSS-HHHHHHHHHHHHHHHHHHHHHHHTT--SS----HHHHT----------------

Solvent-accessible surface area (backbone atoms only — not comparable to full-atom values): 14657 Å² total; per-residue (Å²): 107,45,68,44,29,43,32,39,38,37,35,32,21,88,81,46,88,51,32,60,23,51,54,50,45,50,52,50,56,67,32,68,69,40,36,67,59,27,73,77,36,44,78,45,62,47,49,45,87,62,88,65,74,25,31,37,36,36,26,32,68,88,63,56,69,47,78,41,67,22,54,87,32,54,41,66,57,52,45,49,50,51,41,53,51,36,51,49,50,52,50,44,50,53,28,52,75,70,73,40,74,66,79,75,73,72,55,70,70,68,67,64,63,70,71,79,75,81,76,80,78,78,78,74,79,78,82,120,107,44,68,43,30,43,31,40,37,35,37,31,22,86,82,45,86,50,33,60,22,50,53,51,44,50,52,52,57,67,32,67,70,40,35,67,60,29,74,79,37,45,79,45,59,46,50,46,88,62,88,66,72,24,30,38,38,36,26,32,69,88,64,55,68,48,79,41,68,22,54,87,32,53,41,66,57,52,44,48,48,50,42,54,50,37,53,50,52,52,50,44,50,53,29,52,77,70,73,40,73,66,76,75,73,72,57,71,70,69,68,65,63,70,72,79,75,82,76,81,78,79,80,75,76,77,86,121

Radius of gyration: 36.62 Å; Cα contacts (8 Å, |Δi|>4): 352; chains: 2; bounding box: 42×164×81 Å

Nearest PDB structures (foldseek):
  6i9r-assembly1_k  TM=9.046E-01  e=9.013E-06  Homo sapiens
  8oiq-assembly1_Bb  TM=8.837E-01  e=9.013E-06  Sus scrofa
  9g6k-assembly1_UE  TM=8.169E-01  e=5.372E-06  Toxoplasma gondii
  4v1a-assembly1_p  TM=8.893E-01  e=2.378E-05  Sus scrofa
  7po4-assembly1_k  TM=7.412E-01  e=9.615E-06  Homo sapiens

Organism: Cocos nucifera (NCBI:txid13894)

Sequence (256 aa):
MLRFLSKVRIECNPLDPRKTACMELLAQCNARKAKESNPACRVEIHCRTDDRPPQVVVTYVNGVEEAIDAASNPAQAISQRIFDRGQFLETEQMFREAGEFWPVVIPEGEFHQSFPGIKPEKAEEKSQMLRFLSKVRIECNPLDPRKTACMELLAQCNARKAKESNPACRVEIHCRTDDRPPQVVVTYVNGVEEAIDAASNPAQAISQRIFDRGQFLETEQMFREAGEFWPVVIPEGEFHQSFPGIKPEKAEEKSQ

pLDDT: mean 86.83, std 19.47, range [31.78, 98.88]

Foldseek 3Di:
DQLFFQEKEKEEAPVDPLCQQSVVLLVVCPDPVNCVSPVNRYYYYHHDDDDDAIWMWTATPVGDIDIGGSSVDHNVRVVVVCVVVSVVVVVCVVCVVVVHDPPPPPPPVVVPPPPPPPDPPPPPPPPD/DQLFFQEKEKEEAPVDPLCQQSVVLLVVCPDPVNCVSPVRHYYYYHHDDDDDAIWMWTATPVGDIDIGGSSVDHNVRVVVVCVVVSVVVVVCVVCVVVVHDPPPPPPPVVVPPPPPPPPPDPPPPPPD